Protein AF-0000000066374059 (afdb_homodimer)

Radius of gyration: 16.34 Å; Cα contacts (8 Å, |Δi|>4): 554; chains: 2; bounding box: 37×49×35 Å

Nearest PDB structures (foldseek):
  5cr2-assembly2_C  TM=9.405E-01  e=3.834E-09  Escherichia coli K-12
  4mdx-assembly1_B  TM=8.200E-01  e=4.958E-05  Bacillus subtilis subsp. subtilis str. 168
  5dlo-assembly1_A  TM=7.839E-01  e=1.166E-04  Staphylococcus aureus
  4hke-assembly1_A  TM=7.321E-01  e=6.229E-05  Bacillus anthracis
  1ne8-assembly1_A-2  TM=7.406E-01  e=9.285E-05  Bacillus subtilis

InterPro domains:
  IPR003477 mRNA interferase PemK-like [PF02452] (5-112)
  IPR003477 mRNA interferase PemK-like [PTHR33988] (1-113)
  IPR011067 Plasmid maintenance toxin/Cell growth inhibitor [G3DSA:2.30.30.110] (1-114)

Structure (mmCIF, N/CA/C/O backbone):
data_AF-0000000066374059-model_v1
#
loop_
_entity.id
_entity.type
_entity.pdbx_description
1 polymer 'Growth inhibitor PemK'
#
loop_
_atom_site.group_PDB
_atom_site.id
_atom_site.type_symbol
_atom_site.label_atom_id
_atom_site.label_alt_id
_atom_site.label_comp_id
_atom_site.label_asym_id
_atom_site.label_entity_id
_atom_site.label_seq_id
_atom_site.pdbx_PDB_ins_code
_atom_site.Cartn_x
_atom_site.Cartn_y
_atom_site.Cartn_z
_atom_site.occupancy
_atom_site.B_iso_or_equiv
_atom_site.auth_seq_id
_atom_site.auth_comp_id
_atom_site.auth_asym_id
_atom_site.auth_atom_id
_atom_site.pdbx_PDB_model_num
ATOM 1 N N . MET A 1 1 ? 19.781 -14.93 -1.919 1 87.44 1 MET A N 1
ATOM 2 C CA . MET A 1 1 ? 18.578 -14.484 -1.208 1 87.44 1 MET A CA 1
ATOM 3 C C . MET A 1 1 ? 17.516 -14.016 -2.186 1 87.44 1 MET A C 1
ATOM 5 O O . MET A 1 1 ? 17.812 -13.352 -3.178 1 87.44 1 MET A O 1
ATOM 9 N N . TYR A 1 2 ? 16.359 -14.555 -2.09 1 96.25 2 TYR A N 1
ATOM 10 C CA . TYR A 1 2 ? 15.281 -14.227 -3.004 1 96.25 2 TYR A CA 1
ATOM 11 C C . TYR A 1 2 ? 14.82 -12.781 -2.811 1 96.25 2 TYR A C 1
ATOM 13 O O . TYR A 1 2 ? 14.562 -12.352 -1.684 1 96.25 2 TYR A O 1
ATOM 21 N N . ILE A 1 3 ? 14.844 -12.062 -3.861 1 98.19 3 ILE A N 1
ATOM 22 C CA . ILE A 1 3 ? 14.266 -10.727 -3.922 1 98.19 3 ILE A CA 1
ATOM 23 C C . ILE A 1 3 ? 13.078 -10.719 -4.887 1 98.19 3 ILE A C 1
ATOM 25 O O . ILE A 1 3 ? 13.242 -10.984 -6.082 1 98.19 3 ILE A O 1
ATOM 29 N N . PRO A 1 4 ? 11.891 -10.375 -4.398 1 98.62 4 PRO A N 1
ATOM 30 C CA . PRO A 1 4 ? 10.727 -10.422 -5.285 1 98.62 4 PRO A CA 1
ATOM 31 C C . PRO A 1 4 ? 10.898 -9.562 -6.531 1 98.62 4 PRO A C 1
ATOM 33 O O . PRO A 1 4 ? 11.562 -8.516 -6.48 1 98.62 4 PRO A O 1
ATOM 36 N N . GLU A 1 5 ? 10.336 -10.039 -7.57 1 98.62 5 GLU A N 1
ATOM 37 C CA . GLU A 1 5 ? 10.242 -9.32 -8.836 1 98.62 5 GLU A CA 1
ATOM 38 C C . GLU A 1 5 ? 8.789 -9.109 -9.25 1 98.62 5 GLU A C 1
ATOM 40 O O . GLU A 1 5 ? 7.941 -9.977 -9.023 1 98.62 5 GLU A O 1
ATOM 45 N N . ARG A 1 6 ? 8.602 -7.957 -9.922 1 98.75 6 ARG A N 1
ATOM 46 C CA . ARG A 1 6 ? 7.246 -7.703 -10.398 1 98.75 6 ARG A CA 1
ATOM 47 C C . ARG A 1 6 ? 6.695 -8.914 -11.148 1 98.75 6 ARG A C 1
ATOM 49 O O . ARG A 1 6 ? 7.352 -9.438 -12.055 1 98.75 6 ARG A O 1
ATOM 56 N N . GLY A 1 7 ? 5.531 -9.273 -10.766 1 98.81 7 GLY A N 1
ATOM 57 C CA . GLY A 1 7 ? 4.891 -10.406 -11.414 1 98.81 7 GLY A CA 1
ATOM 58 C C . GLY A 1 7 ? 5.07 -11.711 -10.664 1 98.81 7 GLY A C 1
ATOM 59 O O . GLY A 1 7 ? 4.383 -12.695 -10.945 1 98.81 7 GLY A O 1
ATOM 60 N N . ASP A 1 8 ? 5.965 -11.727 -9.703 1 98.88 8 ASP A N 1
ATOM 61 C CA . ASP A 1 8 ? 6.133 -12.93 -8.891 1 98.88 8 ASP A CA 1
ATOM 62 C C . ASP A 1 8 ? 4.922 -13.156 -7.988 1 98.88 8 ASP A C 1
ATOM 64 O O . ASP A 1 8 ? 4.402 -12.211 -7.391 1 98.88 8 ASP A O 1
ATOM 68 N N . ILE A 1 9 ? 4.5 -14.383 -7.965 1 98.81 9 ILE A N 1
ATOM 69 C CA . ILE A 1 9 ? 3.752 -14.852 -6.805 1 98.81 9 ILE A CA 1
ATOM 70 C C . ILE A 1 9 ? 4.719 -15.398 -5.758 1 98.81 9 ILE A C 1
ATOM 72 O O . ILE A 1 9 ? 5.602 -16.203 -6.074 1 98.81 9 ILE A O 1
ATOM 76 N N . PHE A 1 10 ? 4.562 -14.945 -4.535 1 98.69 10 PHE A N 1
ATOM 77 C CA . PHE A 1 10 ? 5.391 -15.422 -3.432 1 98.69 10 PHE A CA 1
ATOM 78 C C . PHE A 1 10 ? 4.551 -15.641 -2.178 1 98.69 10 PHE A C 1
ATOM 80 O O . PHE A 1 10 ? 3.453 -15.094 -2.059 1 98.69 10 PHE A O 1
ATOM 87 N N . HIS A 1 11 ? 5.004 -16.547 -1.396 1 98 11 HIS A N 1
ATOM 88 C CA . HIS A 1 11 ? 4.391 -16.781 -0.093 1 98 11 HIS A CA 1
ATOM 89 C C . HIS A 1 11 ? 5.07 -15.961 0.992 1 98 11 HIS A C 1
ATOM 91 O O . HIS A 1 11 ? 6.297 -15.828 1.002 1 98 11 HIS A O 1
ATOM 97 N N . LEU A 1 12 ? 4.262 -15.344 1.861 1 96.19 12 LEU A N 1
ATOM 98 C CA . LEU A 1 12 ? 4.863 -14.648 2.998 1 96.19 12 LEU A CA 1
ATOM 99 C C . LEU A 1 12 ? 3.9 -14.602 4.18 1 96.19 12 LEU A C 1
ATOM 101 O O . LEU A 1 12 ? 2.721 -14.93 4.035 1 96.19 12 LEU A O 1
ATOM 105 N N . ALA A 1 13 ? 4.449 -14.211 5.34 1 94.44 13 ALA A N 1
ATOM 106 C CA . ALA A 1 13 ? 3.643 -14.023 6.543 1 94.44 13 ALA A CA 1
ATOM 107 C C . ALA A 1 13 ? 3.02 -12.633 6.574 1 94.44 13 ALA A C 1
ATOM 109 O O . ALA A 1 13 ? 3.727 -11.633 6.461 1 94.44 13 ALA A O 1
ATOM 110 N N . PHE A 1 14 ? 1.708 -12.578 6.777 1 92.81 14 PHE A N 1
ATOM 111 C CA . PHE A 1 14 ? 1.046 -11.281 6.871 1 92.81 14 PHE A CA 1
ATOM 112 C C . PHE A 1 14 ? 0.857 -10.875 8.328 1 92.81 14 PHE A C 1
ATOM 114 O O . PHE A 1 14 ? 0.428 -9.75 8.609 1 92.81 14 PHE A O 1
ATOM 121 N N . ASP A 1 15 ? 1.28 -11.781 9.172 1 91.94 15 ASP A N 1
ATOM 122 C CA . ASP A 1 15 ? 1.261 -11.414 10.586 1 91.94 15 ASP A CA 1
ATOM 123 C C . ASP A 1 15 ? 2.492 -10.586 10.953 1 91.94 15 ASP A C 1
ATOM 125 O O . ASP A 1 15 ? 3.584 -10.828 10.43 1 91.94 15 ASP A O 1
ATOM 129 N N . PRO A 1 16 ? 2.326 -9.664 11.953 1 91.31 16 PRO A N 1
ATOM 130 C CA . PRO A 1 16 ? 1.071 -9.242 12.578 1 91.31 16 PRO A CA 1
ATOM 131 C C . PRO A 1 16 ? 0.248 -8.32 11.68 1 91.31 16 PRO A C 1
ATOM 133 O O . PRO A 1 16 ? 0.779 -7.746 10.727 1 91.31 16 PRO A O 1
ATOM 136 N N . ALA A 1 17 ? -1.054 -8.227 11.797 1 89.19 17 ALA A N 1
ATOM 137 C CA . ALA A 1 17 ? -1.995 -7.383 11.062 1 89.19 17 ALA A CA 1
ATOM 138 C C . ALA A 1 17 ? -3.107 -6.875 11.984 1 89.19 17 ALA A C 1
ATOM 140 O O . ALA A 1 17 ? -3.26 -7.359 13.109 1 89.19 17 ALA A O 1
ATOM 141 N N . ALA A 1 18 ? -3.76 -5.859 11.555 1 90 18 ALA A N 1
ATOM 142 C CA . ALA A 1 18 ? -4.836 -5.273 12.344 1 90 18 ALA A CA 1
ATOM 143 C C . ALA A 1 18 ? -6.188 -5.457 11.664 1 90 18 ALA A C 1
ATOM 145 O O . ALA A 1 18 ? -6.293 -5.316 10.438 1 90 18 ALA A O 1
ATOM 146 N N . GLY A 1 19 ? -7.188 -5.762 12.484 1 90.69 19 GLY A N 1
ATOM 147 C CA . GLY A 1 19 ? -8.57 -5.754 12.023 1 90.69 19 GLY A CA 1
ATOM 148 C C . GLY A 1 19 ? -8.805 -6.676 10.836 1 90.69 19 GLY A C 1
ATOM 149 O O . GLY A 1 19 ? -8.469 -7.859 10.891 1 90.69 19 GLY A O 1
ATOM 150 N N . THR A 1 20 ? -9.266 -6.055 9.68 1 86.12 20 THR A N 1
ATOM 151 C CA . THR A 1 20 ? -9.656 -6.82 8.508 1 86.12 20 THR A CA 1
ATOM 152 C C . THR A 1 20 ? -8.469 -7.027 7.57 1 86.12 20 THR A C 1
ATOM 154 O O . THR A 1 20 ? -8.625 -7.551 6.465 1 86.12 20 THR A O 1
ATOM 157 N N . GLU A 1 21 ? -7.348 -6.641 7.949 1 89.19 21 GLU A N 1
ATOM 158 C CA . GLU A 1 21 ? -6.152 -6.855 7.141 1 89.19 21 GLU A CA 1
ATOM 159 C C . GLU A 1 21 ? -5.797 -8.336 7.059 1 89.19 21 GLU A C 1
ATOM 161 O O . GLU A 1 21 ? -6.102 -9.109 7.977 1 89.19 21 GLU A O 1
ATOM 166 N N . MET A 1 22 ? -5.172 -8.727 5.961 1 88.31 22 MET A N 1
ATOM 167 C CA . MET A 1 22 ? -4.812 -10.125 5.738 1 88.31 22 MET A CA 1
ATOM 168 C C . MET A 1 22 ? -3.91 -10.633 6.855 1 88.31 22 MET A C 1
ATOM 170 O O . MET A 1 22 ? -2.986 -9.938 7.285 1 88.31 22 MET A O 1
ATOM 174 N N . LYS A 1 23 ? -4.234 -11.852 7.316 1 89.81 23 LYS A N 1
ATOM 175 C CA . LYS A 1 23 ? -3.469 -12.477 8.391 1 89.81 23 LYS A CA 1
ATOM 176 C C . LYS A 1 23 ? -2.945 -13.852 7.973 1 89.81 23 LYS A C 1
ATOM 178 O O . LYS A 1 23 ? -3.512 -14.492 7.086 1 89.81 23 LYS A O 1
ATOM 183 N N . GLY A 1 24 ? -1.924 -14.289 8.695 1 91.06 24 GLY A N 1
ATOM 184 C CA . GLY A 1 24 ? -1.389 -15.617 8.461 1 91.06 24 GLY A CA 1
ATOM 185 C C . GLY A 1 24 ? -0.555 -15.719 7.195 1 91.06 24 GLY A C 1
ATOM 186 O O . GLY A 1 24 ? -0.225 -14.695 6.586 1 91.06 24 GLY A O 1
ATOM 187 N N . GLY A 1 25 ? -0.076 -16.922 6.91 1 92.94 25 GLY A N 1
ATOM 188 C CA . GLY A 1 25 ? 0.685 -17.172 5.695 1 92.94 25 GLY A CA 1
ATOM 189 C C . GLY A 1 25 ? -0.177 -17.203 4.449 1 92.94 25 GLY A C 1
ATOM 190 O O . GLY A 1 25 ? -1.127 -17.984 4.363 1 92.94 25 GLY A O 1
ATOM 191 N N . HIS A 1 26 ? 0.117 -16.312 3.492 1 95 26 HIS A N 1
ATOM 192 C CA . HIS A 1 26 ? -0.625 -16.25 2.238 1 95 26 HIS A CA 1
ATOM 193 C C . HIS A 1 26 ? 0.309 -15.984 1.061 1 95 26 HIS A C 1
ATOM 195 O O . HIS A 1 26 ? 1.451 -15.562 1.25 1 95 26 HIS A O 1
ATOM 201 N N . TYR A 1 27 ? -0.269 -16.266 -0.082 1 97.75 27 TYR A N 1
ATOM 202 C CA . TYR A 1 27 ? 0.404 -15.844 -1.305 1 97.75 27 TYR A CA 1
ATOM 203 C C . TYR A 1 27 ? 0.102 -14.383 -1.615 1 97.75 27 TYR A C 1
ATOM 205 O O . TYR A 1 27 ? -0.944 -13.859 -1.222 1 97.75 27 TYR A O 1
ATOM 213 N N . ALA A 1 28 ? 1.03 -13.758 -2.297 1 98.56 28 ALA A N 1
ATOM 214 C CA . ALA A 1 28 ? 0.888 -12.391 -2.783 1 98.56 28 ALA A CA 1
ATOM 215 C C . ALA A 1 28 ? 1.515 -12.227 -4.164 1 98.56 28 ALA A C 1
ATOM 217 O O . ALA A 1 28 ? 2.295 -13.078 -4.602 1 98.56 28 ALA A O 1
ATOM 218 N N . ILE A 1 29 ? 1.11 -11.219 -4.836 1 98.81 29 ILE A N 1
ATOM 219 C CA . ILE A 1 29 ? 1.72 -10.883 -6.117 1 98.81 29 ILE A CA 1
ATOM 220 C C . ILE A 1 29 ? 2.559 -9.609 -5.969 1 98.81 29 ILE A C 1
ATOM 222 O O . ILE A 1 29 ? 2.107 -8.625 -5.379 1 98.81 29 ILE A O 1
ATOM 226 N N . ALA A 1 30 ? 3.768 -9.641 -6.457 1 98.94 30 ALA A N 1
ATOM 227 C CA . ALA A 1 30 ? 4.656 -8.477 -6.43 1 98.94 30 ALA A CA 1
ATOM 228 C C . ALA A 1 30 ? 4.305 -7.492 -7.539 1 98.94 30 ALA A C 1
ATOM 230 O O . ALA A 1 30 ? 4.172 -7.879 -8.703 1 98.94 30 ALA A O 1
ATOM 231 N N . LEU A 1 31 ? 4.254 -6.203 -7.176 1 98.88 31 LEU A N 1
ATOM 232 C CA . LEU A 1 31 ? 3.859 -5.18 -8.141 1 98.88 31 LEU A CA 1
ATOM 233 C C . LEU A 1 31 ? 5.023 -4.242 -8.445 1 98.88 31 LEU A C 1
ATOM 235 O O . LEU A 1 31 ? 5.008 -3.533 -9.453 1 98.88 31 LEU A O 1
ATOM 239 N N . SER A 1 32 ? 5.977 -4.074 -7.516 1 98.38 32 SER A N 1
ATOM 240 C CA . SER A 1 32 ? 7.121 -3.188 -7.703 1 98.38 32 SER A CA 1
ATOM 241 C C . SER A 1 32 ? 8.312 -3.939 -8.289 1 98.38 32 SER A C 1
ATOM 243 O O . SER A 1 32 ? 8.469 -5.141 -8.062 1 98.38 32 SER A O 1
ATOM 245 N N . PRO A 1 33 ? 9.148 -3.279 -9.078 1 98.06 33 PRO A N 1
ATOM 246 C CA . PRO A 1 33 ? 10.281 -3.947 -9.734 1 98.06 33 PRO A CA 1
ATOM 247 C C . PRO A 1 33 ? 11.344 -4.402 -8.742 1 98.06 33 PRO A C 1
ATOM 249 O O . PRO A 1 33 ? 11.508 -3.791 -7.68 1 98.06 33 PRO A O 1
ATOM 252 N N . ARG A 1 34 ? 12.078 -5.375 -9.18 1 98.06 34 ARG A N 1
ATOM 253 C CA . ARG A 1 34 ? 13.109 -5.992 -8.352 1 98.06 34 ARG A CA 1
ATOM 254 C C . ARG A 1 34 ? 14.109 -4.953 -7.855 1 98.06 34 ARG A C 1
ATOM 256 O O . ARG A 1 34 ? 14.539 -4.996 -6.699 1 98.06 34 ARG A O 1
ATOM 263 N N . ALA A 1 35 ? 14.531 -4.07 -8.742 1 96.62 35 ALA A N 1
ATOM 264 C CA . ALA A 1 35 ? 15.523 -3.064 -8.367 1 96.62 35 ALA A CA 1
ATOM 265 C C . ALA A 1 35 ? 15.008 -2.193 -7.223 1 96.62 35 ALA A C 1
ATOM 267 O O . ALA A 1 35 ? 15.742 -1.888 -6.285 1 96.62 35 ALA A O 1
ATOM 268 N N . TYR A 1 36 ? 13.82 -1.826 -7.324 1 96.88 36 TYR A N 1
ATOM 269 C CA . TYR A 1 36 ? 13.172 -1.056 -6.266 1 96.88 36 TYR A CA 1
ATOM 270 C C . TYR A 1 36 ? 13.109 -1.856 -4.969 1 96.88 36 TYR A C 1
ATOM 272 O O . TYR A 1 36 ? 13.445 -1.344 -3.898 1 96.88 36 TYR A O 1
ATOM 280 N N . ASN A 1 37 ? 12.672 -3.107 -5.117 1 97.31 37 ASN A N 1
ATOM 281 C CA . ASN A 1 37 ? 12.508 -3.973 -3.951 1 97.31 37 ASN A CA 1
ATOM 282 C C . ASN A 1 37 ? 13.836 -4.195 -3.23 1 97.31 37 ASN A C 1
ATOM 284 O O . ASN A 1 37 ? 13.883 -4.223 -2 1 97.31 37 ASN A O 1
ATOM 288 N N . ARG A 1 38 ? 14.797 -4.363 -3.99 1 96.19 38 ARG A N 1
ATOM 289 C CA . ARG A 1 38 ? 16.141 -4.531 -3.434 1 96.19 38 ARG A CA 1
ATOM 290 C C . ARG A 1 38 ? 16.594 -3.273 -2.701 1 96.19 38 ARG A C 1
ATOM 292 O O . ARG A 1 38 ? 17.094 -3.35 -1.582 1 96.19 38 ARG A O 1
ATOM 299 N N . ALA A 1 39 ? 16.391 -2.164 -3.266 1 94.62 39 ALA A N 1
ATOM 300 C CA . ALA A 1 39 ? 16.922 -0.899 -2.754 1 94.62 39 ALA A CA 1
ATOM 301 C C . ALA A 1 39 ? 16.203 -0.495 -1.465 1 94.62 39 ALA A C 1
ATOM 303 O O . ALA A 1 39 ? 16.828 0.062 -0.557 1 94.62 39 ALA A O 1
ATOM 304 N N . THR A 1 40 ? 14.977 -0.749 -1.374 1 94.12 40 THR A N 1
ATOM 305 C CA . THR A 1 40 ? 14.195 -0.254 -0.247 1 94.12 40 THR A CA 1
ATOM 306 C C . THR A 1 40 ? 14.039 -1.336 0.818 1 94.12 40 THR A C 1
ATOM 308 O O . THR A 1 40 ? 13.711 -1.038 1.97 1 94.12 40 THR A O 1
ATOM 311 N N . GLY A 1 41 ? 14.172 -2.602 0.416 1 94.88 41 GLY A N 1
ATOM 312 C CA . GLY A 1 41 ? 13.844 -3.705 1.302 1 94.88 41 GLY A CA 1
ATOM 313 C C . GLY A 1 41 ? 12.344 -3.941 1.427 1 94.88 41 GLY A C 1
ATOM 314 O O . GLY A 1 41 ? 11.906 -4.746 2.25 1 94.88 41 GLY A O 1
ATOM 315 N N . LEU A 1 42 ? 11.578 -3.211 0.659 1 96.44 42 LEU A N 1
ATOM 316 C CA . LEU A 1 42 ? 10.125 -3.32 0.644 1 96.44 42 LEU A CA 1
ATOM 317 C C . LEU A 1 42 ? 9.625 -3.764 -0.728 1 96.44 42 LEU A C 1
ATOM 319 O O . LEU A 1 42 ? 10.352 -3.662 -1.72 1 96.44 42 LEU A O 1
ATOM 323 N N . VAL A 1 43 ? 8.469 -4.355 -0.761 1 97.88 43 VAL A N 1
ATOM 324 C CA . VAL A 1 43 ? 7.777 -4.727 -1.992 1 97.88 43 VAL A CA 1
ATOM 325 C C . VAL A 1 43 ? 6.316 -4.293 -1.915 1 97.88 43 VAL A C 1
ATOM 327 O O . VAL A 1 43 ? 5.641 -4.543 -0.915 1 97.88 43 VAL A O 1
ATOM 330 N N . TYR A 1 44 ? 5.91 -3.521 -2.934 1 98.56 44 TYR A N 1
ATOM 331 C CA . TYR A 1 44 ? 4.465 -3.355 -3.074 1 98.56 44 TYR A CA 1
ATOM 332 C C . TYR A 1 44 ? 3.811 -4.648 -3.543 1 98.56 44 TYR A C 1
ATOM 334 O O . TYR A 1 44 ? 4.207 -5.219 -4.562 1 98.56 44 TYR A O 1
ATOM 342 N N . ALA A 1 45 ? 2.82 -5.102 -2.785 1 98.75 45 ALA A N 1
ATOM 343 C CA . ALA A 1 45 ? 2.215 -6.387 -3.123 1 98.75 45 ALA A CA 1
ATOM 344 C C . ALA A 1 45 ? 0.734 -6.41 -2.752 1 98.75 45 ALA A C 1
ATOM 346 O O . ALA A 1 45 ? 0.296 -5.66 -1.877 1 98.75 45 ALA A O 1
ATOM 347 N N . CYS A 1 46 ? 0.013 -7.211 -3.439 1 98.25 46 CYS A N 1
ATOM 348 C CA . CYS A 1 46 ? -1.373 -7.523 -3.109 1 98.25 46 CYS A CA 1
ATOM 349 C C . CYS A 1 46 ? -1.52 -8.984 -2.701 1 98.25 46 CYS A C 1
ATOM 351 O O . CYS A 1 46 ? -0.986 -9.875 -3.363 1 98.25 46 CYS A O 1
ATOM 353 N N . PRO A 1 47 ? -2.275 -9.25 -1.646 1 97.06 47 PRO A N 1
ATOM 354 C CA . PRO A 1 47 ? -2.488 -10.641 -1.239 1 97.06 47 PRO A CA 1
ATOM 355 C C . PRO A 1 47 ? -3.408 -11.398 -2.191 1 97.06 47 PRO A C 1
ATOM 357 O O . PRO A 1 47 ? -4.195 -10.781 -2.916 1 97.06 47 PRO A O 1
ATOM 360 N N . ILE A 1 48 ? -3.223 -12.695 -2.186 1 96.62 48 ILE A N 1
ATOM 361 C CA . ILE A 1 48 ? -4.066 -13.617 -2.939 1 96.62 48 ILE A CA 1
ATOM 3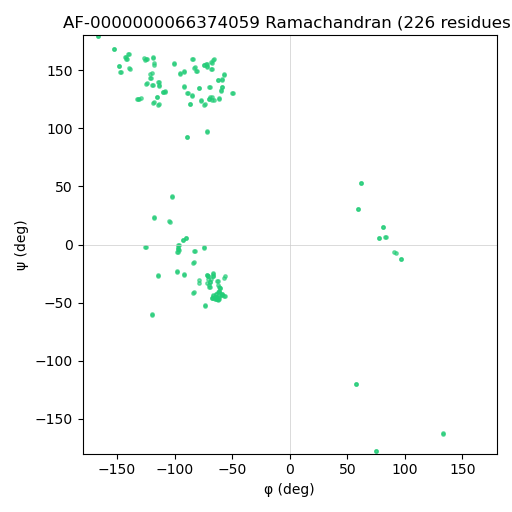62 C C . ILE A 1 48 ? -4.836 -14.523 -1.978 1 96.62 48 ILE A C 1
ATOM 364 O O . ILE A 1 48 ? -4.258 -15.062 -1.03 1 96.62 48 ILE A O 1
ATOM 368 N N . SER A 1 49 ? -6.121 -14.586 -2.111 1 92.5 49 SER A N 1
ATOM 369 C CA . SER A 1 49 ? -6.93 -15.5 -1.306 1 92.5 49 SER A CA 1
ATOM 370 C C . SER A 1 49 ? -7.816 -16.375 -2.184 1 92.5 49 SER A C 1
ATOM 372 O O . SER A 1 49 ? -8.016 -16.078 -3.365 1 92.5 49 SER A O 1
ATOM 374 N N . GLN A 1 50 ? -8.32 -17.484 -1.753 1 85.81 50 GLN A N 1
ATOM 375 C CA . GLN A 1 50 ? -9.219 -18.391 -2.471 1 85.81 50 GLN A CA 1
ATOM 376 C C . GLN A 1 50 ? -10.672 -18.141 -2.105 1 85.81 50 GLN A C 1
ATOM 378 O O . GLN A 1 50 ? -11.586 -18.688 -2.734 1 85.81 50 GLN A O 1
ATOM 383 N N . GLY A 1 51 ? -10.984 -17.375 -1.304 1 72.62 51 GLY A N 1
ATOM 384 C CA . GLY A 1 51 ? -12.367 -17.281 -0.851 1 72.62 51 GLY A CA 1
ATOM 385 C C . GLY A 1 51 ? -13.164 -16.219 -1.579 1 72.62 51 GLY A C 1
ATOM 386 O O . GLY A 1 51 ? -12.594 -15.328 -2.201 1 72.62 51 GLY A O 1
ATOM 387 N N . ARG A 1 52 ? -14.602 -16.453 -1.803 1 64.12 52 ARG A N 1
ATOM 388 C CA . ARG A 1 52 ? -15.578 -15.562 -2.432 1 64.12 52 ARG A CA 1
ATOM 389 C C . ARG A 1 52 ? -15.898 -14.375 -1.533 1 64.12 52 ARG A C 1
ATOM 391 O O . ARG A 1 52 ? -16.234 -13.297 -2.021 1 64.12 52 ARG A O 1
ATOM 398 N N . ALA A 1 53 ? -15.883 -14.57 -0.293 1 56.97 53 ALA A N 1
ATOM 399 C CA . ALA A 1 53 ? -16.422 -13.625 0.681 1 56.97 53 ALA A CA 1
ATOM 400 C C . ALA A 1 53 ? -15.758 -12.258 0.541 1 56.97 53 ALA A C 1
ATOM 402 O O . ALA A 1 53 ? -16.422 -11.227 0.619 1 56.97 53 ALA A O 1
ATOM 403 N N . ALA A 1 54 ? -14.531 -12.117 0.09 1 61.28 54 ALA A N 1
ATOM 404 C CA . ALA A 1 54 ? -13.758 -10.883 0.141 1 61.28 54 ALA A CA 1
ATOM 405 C C . ALA A 1 54 ? -14.117 -9.961 -1.022 1 61.28 54 ALA A C 1
ATOM 407 O O . ALA A 1 54 ? -13.969 -8.742 -0.926 1 61.28 54 ALA A O 1
ATOM 408 N N . ALA A 1 55 ? -14.914 -10.461 -1.862 1 64.44 55 ALA A N 1
ATOM 409 C CA . ALA A 1 55 ? -15.234 -9.727 -3.08 1 64.44 55 ALA A CA 1
ATOM 410 C C . ALA A 1 55 ? -16.266 -8.633 -2.803 1 64.44 55 ALA A C 1
ATOM 412 O O . ALA A 1 55 ? -16.156 -7.527 -3.34 1 64.44 55 ALA A O 1
ATOM 413 N N . ALA A 1 56 ? -17.062 -8.906 -1.885 1 60.34 56 ALA A N 1
ATOM 414 C CA . ALA A 1 56 ? -18.172 -7.977 -1.65 1 60.34 56 ALA A CA 1
ATOM 415 C C . ALA A 1 56 ? -17.656 -6.668 -1.05 1 60.34 56 ALA A C 1
ATOM 417 O O . ALA A 1 56 ? -18.203 -5.598 -1.327 1 60.34 56 ALA A O 1
ATOM 418 N N . ARG A 1 57 ? -16.688 -6.703 -0.377 1 68.56 57 ARG A N 1
ATOM 419 C CA . ARG A 1 57 ? -16.234 -5.484 0.28 1 68.56 57 ARG A CA 1
ATOM 420 C C . ARG A 1 57 ? -15.008 -4.914 -0.428 1 68.56 57 ARG A C 1
ATOM 422 O O . ARG A 1 57 ? -14.344 -4.012 0.09 1 68.56 57 ARG A O 1
ATOM 429 N N . SER A 1 58 ? -14.891 -5.359 -1.637 1 82.44 58 SER A N 1
ATOM 430 C CA . SER A 1 58 ? -13.641 -5.02 -2.305 1 82.44 58 SER A CA 1
ATOM 431 C C . SER A 1 58 ? -13.797 -3.789 -3.191 1 82.44 58 SER A C 1
ATOM 433 O O . SER A 1 58 ? -12.812 -3.232 -3.676 1 82.44 58 SER A O 1
ATOM 435 N N . GLY A 1 59 ? -15.031 -3.27 -3.365 1 77.25 59 GLY A N 1
ATOM 436 C CA . GLY A 1 59 ? -15.258 -2.121 -4.227 1 77.25 59 GLY A CA 1
ATOM 437 C C . GLY A 1 59 ? -14.828 -2.355 -5.664 1 77.25 59 GLY A C 1
ATOM 438 O O . GLY A 1 59 ? -14.305 -1.449 -6.316 1 77.25 59 GLY A O 1
ATOM 439 N N . GLY A 1 60 ? -14.906 -3.57 -6.129 1 86.88 60 GLY A N 1
ATOM 440 C CA . GLY A 1 60 ? -14.484 -3.871 -7.488 1 86.88 60 GLY A CA 1
ATOM 441 C C . GLY A 1 60 ? -12.984 -4.043 -7.617 1 86.88 60 GLY A C 1
ATOM 442 O O . GLY A 1 60 ? -12.453 -4.098 -8.727 1 86.88 60 GLY A O 1
ATOM 443 N N . MET A 1 61 ? -12.367 -4.203 -6.516 1 95.62 61 MET A N 1
ATOM 444 C CA . MET A 1 61 ? -10.914 -4.215 -6.496 1 95.62 61 MET A CA 1
ATOM 445 C C . MET A 1 61 ? -10.383 -5.641 -6.383 1 95.62 61 MET A C 1
ATOM 447 O O . MET A 1 61 ? -9.438 -5.898 -5.629 1 95.62 61 MET A O 1
ATOM 451 N N . ILE A 1 62 ? -11.039 -6.582 -7.137 1 95.94 62 ILE A N 1
ATOM 452 C CA . ILE A 1 62 ? -10.602 -7.973 -7.156 1 95.94 62 ILE A CA 1
ATOM 453 C C . ILE A 1 62 ? -10.188 -8.359 -8.57 1 95.94 62 ILE A C 1
ATOM 455 O O . ILE A 1 62 ? -10.93 -8.133 -9.531 1 95.94 62 ILE A O 1
ATOM 459 N N . SER A 1 63 ? -8.953 -8.797 -8.688 1 96.44 63 SER A N 1
ATOM 460 C CA . SER A 1 63 ? -8.5 -9.492 -9.883 1 96.44 63 SER A CA 1
ATOM 461 C C . SER A 1 63 ? -8.461 -11 -9.672 1 96.44 63 SER A C 1
ATOM 463 O O . SER A 1 63 ? -8.383 -11.469 -8.531 1 96.44 63 SER A O 1
ATOM 465 N N . THR A 1 64 ? -8.555 -11.734 -10.734 1 95.31 64 THR A N 1
ATOM 466 C CA . THR A 1 64 ? -8.648 -13.18 -10.555 1 95.31 64 THR A CA 1
ATOM 467 C C . THR A 1 64 ? -7.492 -13.891 -11.258 1 95.31 64 THR A C 1
ATOM 469 O O . THR A 1 64 ? -7.074 -13.477 -12.336 1 95.31 64 THR A O 1
ATOM 472 N N . LEU A 1 65 ? -7.008 -14.961 -10.617 1 97.06 65 LEU A N 1
ATOM 473 C CA . LEU A 1 65 ? -5.98 -15.805 -11.219 1 97.06 65 LEU A CA 1
ATOM 474 C C . LEU A 1 65 ? -6.605 -17.031 -11.891 1 97.06 65 LEU A C 1
ATOM 476 O O . LEU A 1 65 ? -5.895 -17.859 -12.453 1 97.06 65 LEU A O 1
ATOM 480 N N . LEU A 1 66 ? -7.914 -17.078 -11.789 1 94.06 66 LEU A N 1
ATOM 481 C CA . LEU A 1 66 ? -8.594 -18.188 -12.453 1 94.06 66 LEU A CA 1
ATOM 482 C C . LEU A 1 66 ? -8.352 -18.156 -13.961 1 94.06 66 LEU A C 1
ATOM 484 O O . LEU A 1 66 ? -8.531 -17.109 -14.594 1 94.06 66 LEU A O 1
ATOM 488 N N . GLY A 1 67 ? -7.863 -19.281 -14.461 1 94.88 67 GLY A N 1
ATOM 489 C CA . GLY A 1 67 ? -7.699 -19.406 -15.906 1 94.88 67 GLY A CA 1
ATOM 490 C C . GLY A 1 67 ? -6.406 -18.781 -16.406 1 94.88 67 GLY A C 1
ATOM 491 O O . GLY A 1 67 ? -6.188 -18.688 -17.625 1 94.88 67 GLY A O 1
ATOM 492 N N . THR A 1 68 ? -5.562 -18.344 -15.539 1 96.81 68 THR A N 1
ATOM 493 C CA . THR A 1 68 ? -4.336 -17.688 -15.961 1 96.81 68 THR A CA 1
ATOM 494 C C . THR A 1 68 ? -3.254 -18.703 -16.297 1 96.81 68 THR A C 1
ATOM 496 O O . THR A 1 68 ? -2.244 -18.359 -16.922 1 96.81 68 THR A O 1
ATOM 499 N N . GLY A 1 69 ? -3.422 -19.969 -15.898 1 96.75 69 GLY A N 1
ATOM 500 C CA . GLY A 1 69 ? -2.422 -21 -16.109 1 96.75 69 GLY A CA 1
ATOM 501 C C . GLY A 1 69 ? -1.446 -21.125 -14.953 1 96.75 69 GLY A C 1
ATOM 502 O O . GLY A 1 69 ? -0.606 -22.031 -14.945 1 96.75 69 GLY A O 1
ATOM 503 N N . THR A 1 70 ? -1.514 -20.25 -13.992 1 97.69 70 THR A N 1
ATOM 504 C CA . THR A 1 70 ? -0.67 -20.359 -12.812 1 97.69 70 THR A CA 1
ATOM 505 C C . THR A 1 70 ? -1.135 -21.516 -11.922 1 97.69 70 THR A C 1
ATOM 507 O O . THR A 1 70 ? -2.309 -21.891 -11.945 1 97.69 70 THR A O 1
ATOM 510 N N . ALA A 1 71 ? -0.194 -22.062 -11.156 1 97.62 71 ALA A N 1
ATOM 511 C CA . ALA A 1 71 ? -0.535 -23.062 -10.148 1 97.62 71 ALA A CA 1
ATOM 512 C C . ALA A 1 71 ? -1.375 -22.453 -9.031 1 97.62 71 ALA A C 1
ATOM 514 O O . ALA A 1 71 ? -2.34 -23.062 -8.562 1 97.62 71 ALA A O 1
ATOM 515 N N . THR A 1 72 ? -0.904 -21.328 -8.617 1 96.81 72 THR A N 1
ATOM 516 C CA . THR A 1 72 ? -1.684 -20.609 -7.621 1 96.81 72 THR A CA 1
ATOM 517 C C . THR A 1 72 ? -2.982 -20.078 -8.227 1 96.81 72 THR A C 1
ATOM 519 O O . THR A 1 72 ? -2.973 -19.484 -9.305 1 96.81 72 THR A O 1
ATOM 522 N N . GLN A 1 73 ? -4.051 -20.406 -7.59 1 95.38 73 GLN A N 1
ATOM 523 C CA . GLN A 1 73 ? -5.355 -19.906 -8 1 95.38 73 GLN A CA 1
ATOM 524 C C . GLN A 1 73 ? -6 -19.078 -6.887 1 95.38 73 GLN A C 1
ATOM 526 O O . GLN A 1 73 ? -5.586 -19.156 -5.727 1 95.38 73 GLN A O 1
ATOM 531 N N . GLY A 1 74 ? -6.98 -18.266 -7.32 1 94.62 74 GLY A N 1
ATOM 532 C CA . GLY A 1 74 ? -7.68 -17.438 -6.355 1 94.62 74 GLY A CA 1
ATOM 533 C C . GLY A 1 74 ? -7.824 -16 -6.805 1 94.62 74 GLY A C 1
ATOM 534 O O . GLY A 1 74 ? -7.832 -15.711 -8 1 94.62 74 GLY A O 1
ATOM 535 N N . ASN A 1 75 ? -8.109 -15.18 -5.77 1 95 75 ASN A N 1
ATOM 536 C CA . ASN A 1 75 ? -8.398 -13.773 -6 1 95 75 ASN A CA 1
ATOM 537 C C . ASN A 1 75 ? -7.285 -12.875 -5.473 1 95 75 ASN A C 1
ATOM 539 O O . ASN A 1 75 ? -6.809 -13.07 -4.352 1 95 75 ASN A O 1
ATOM 543 N N . VAL A 1 76 ? -6.848 -11.938 -6.324 1 96.75 76 VAL A N 1
ATOM 544 C CA . VAL A 1 76 ? -5.91 -10.906 -5.898 1 96.75 76 VAL A CA 1
ATOM 545 C C . VAL A 1 76 ? -6.672 -9.719 -5.309 1 96.75 76 VAL A C 1
ATOM 547 O O . VAL A 1 76 ? -7.512 -9.117 -5.98 1 96.75 76 VAL A O 1
ATOM 550 N N . HIS A 1 77 ? -6.375 -9.445 -4.102 1 96.25 77 HIS A N 1
ATOM 551 C CA . HIS A 1 77 ? -7.043 -8.359 -3.398 1 96.25 77 HIS A CA 1
ATOM 552 C C . HIS A 1 77 ? -6.301 -7.039 -3.594 1 96.25 77 HIS A C 1
ATOM 554 O O . HIS A 1 77 ? -5.457 -6.668 -2.777 1 96.25 77 HIS A O 1
ATOM 560 N N . CYS A 1 78 ? -6.727 -6.281 -4.625 1 97.69 78 CYS A N 1
ATOM 561 C CA . CYS A 1 78 ? -6.039 -5.051 -5 1 97.69 78 CYS A CA 1
ATOM 562 C C . CYS A 1 78 ? -6.262 -3.965 -3.953 1 97.69 78 CYS A C 1
ATOM 564 O O . CYS A 1 78 ? -5.398 -3.107 -3.752 1 97.69 78 CYS A O 1
ATOM 566 N N . HIS A 1 79 ? -7.379 -4.047 -3.258 1 96.38 79 HIS A N 1
ATOM 567 C CA . HIS A 1 79 ? -7.723 -3.055 -2.242 1 96.38 79 HIS A CA 1
ATOM 568 C C . HIS A 1 79 ? -6.891 -3.25 -0.979 1 96.38 79 HIS A C 1
ATOM 570 O O . HIS A 1 79 ? -6.945 -2.43 -0.062 1 96.38 79 HIS A O 1
ATOM 576 N N . ARG A 1 80 ? -6.039 -4.297 -0.967 1 96.25 80 ARG A N 1
ATOM 577 C CA . ARG A 1 80 ? -5.246 -4.586 0.223 1 96.25 80 ARG A CA 1
ATOM 578 C C . ARG A 1 80 ? -3.754 -4.465 -0.07 1 96.25 80 ARG A C 1
ATOM 580 O O . ARG A 1 80 ? -2.928 -5.055 0.63 1 96.25 80 ARG A O 1
ATOM 587 N N . MET A 1 81 ? -3.459 -3.703 -1.084 1 97.25 81 MET A N 1
ATOM 588 C CA . MET A 1 81 ? -2.051 -3.512 -1.42 1 97.25 81 MET A CA 1
ATOM 589 C C . MET A 1 81 ? -1.286 -2.916 -0.242 1 97.25 81 MET A C 1
ATOM 591 O O . MET A 1 81 ? -1.781 -2.012 0.431 1 97.25 81 MET A O 1
ATOM 595 N N . LYS A 1 82 ? 0.009 -3.418 -0.078 1 96.44 82 LYS A N 1
ATOM 596 C CA . LYS A 1 82 ? 0.886 -2.904 0.969 1 96.44 82 LYS A CA 1
ATOM 597 C C . LYS A 1 82 ? 2.348 -2.943 0.531 1 96.44 82 LYS A C 1
ATOM 599 O O . LYS A 1 82 ? 2.746 -3.82 -0.24 1 96.44 82 LYS A O 1
ATOM 604 N N . ALA A 1 83 ? 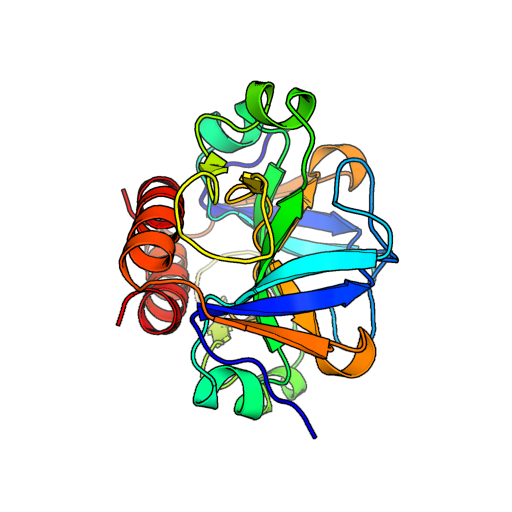3.02 -1.95 1.078 1 97.06 83 ALA A N 1
ATOM 605 C CA . ALA A 1 83 ? 4.469 -2.129 1.127 1 97.06 83 ALA A CA 1
ATOM 606 C C . ALA A 1 83 ? 4.867 -3.09 2.244 1 97.06 83 ALA A C 1
ATOM 608 O O . ALA A 1 83 ? 4.539 -2.863 3.412 1 97.06 83 ALA A O 1
ATOM 609 N N . LEU A 1 84 ? 5.578 -4.129 1.912 1 96.56 84 LEU A N 1
ATOM 610 C CA . LEU A 1 84 ? 5.91 -5.176 2.873 1 96.56 84 LEU A CA 1
ATOM 611 C C . LEU A 1 84 ? 7.418 -5.395 2.939 1 96.56 84 LEU A C 1
ATOM 613 O O . LEU A 1 84 ? 8.094 -5.391 1.909 1 96.56 84 LEU A O 1
ATOM 617 N N . ASP A 1 85 ? 7.875 -5.559 4.18 1 96.31 85 ASP A N 1
ATOM 618 C CA . ASP A 1 85 ? 9.25 -6.012 4.367 1 96.31 85 ASP A CA 1
ATOM 619 C C . ASP A 1 85 ? 9.406 -7.477 3.975 1 96.31 85 ASP A C 1
ATOM 621 O O . ASP A 1 85 ? 9.141 -8.375 4.781 1 96.31 85 ASP A O 1
ATOM 625 N N . TRP A 1 86 ? 9.859 -7.73 2.773 1 96.5 86 TRP A N 1
ATOM 626 C CA . TRP A 1 86 ? 9.828 -9.078 2.215 1 96.5 86 TRP A CA 1
ATOM 627 C C . TRP A 1 86 ? 10.859 -9.969 2.898 1 96.5 86 TRP A C 1
ATOM 629 O O . TRP A 1 86 ? 10.695 -11.188 2.949 1 96.5 86 TRP A O 1
ATOM 639 N N . LYS A 1 87 ? 11.875 -9.352 3.406 1 96.12 87 LYS A N 1
ATOM 640 C CA . LYS A 1 87 ? 12.898 -10.141 4.078 1 96.12 87 LYS A CA 1
ATOM 641 C C . LYS A 1 87 ? 12.406 -10.633 5.438 1 96.12 87 LYS A C 1
ATOM 643 O O . LYS A 1 87 ? 12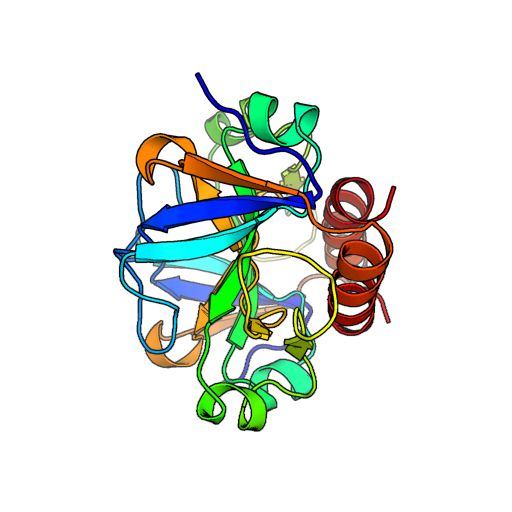.438 -11.836 5.719 1 96.12 87 LYS A O 1
ATOM 648 N N . ILE A 1 88 ? 11.914 -9.734 6.285 1 95.38 88 ILE A N 1
ATOM 649 C CA . ILE A 1 88 ? 11.484 -10.078 7.633 1 95.38 88 ILE A CA 1
ATOM 650 C C . ILE A 1 88 ? 10.258 -10.984 7.566 1 95.38 88 ILE A C 1
ATOM 652 O O . ILE A 1 88 ? 10.078 -11.867 8.414 1 95.38 88 ILE A O 1
ATOM 656 N N . ARG A 1 89 ? 9.477 -10.875 6.516 1 95.12 89 ARG A N 1
ATOM 657 C CA . ARG A 1 89 ? 8.258 -11.664 6.387 1 95.12 89 ARG A CA 1
ATOM 658 C C . ARG A 1 89 ? 8.523 -12.961 5.629 1 95.12 89 ARG A C 1
ATOM 660 O O . ARG A 1 89 ? 7.59 -13.664 5.25 1 95.12 89 ARG A O 1
ATOM 667 N N . ARG A 1 90 ? 9.695 -13.18 5.316 1 95.19 90 ARG A N 1
ATOM 668 C CA . ARG A 1 90 ? 10.172 -14.453 4.801 1 95.19 90 ARG A CA 1
ATOM 669 C C . ARG A 1 90 ? 9.492 -14.797 3.477 1 95.19 90 ARG A C 1
ATOM 671 O O . ARG A 1 90 ? 8.953 -15.891 3.316 1 95.19 90 ARG A O 1
ATOM 678 N N . ALA A 1 91 ? 9.578 -13.875 2.617 1 97.56 91 ALA A N 1
ATOM 679 C CA . ALA A 1 91 ? 9.023 -14.094 1.283 1 97.56 91 ALA A CA 1
ATOM 680 C C . ALA A 1 91 ? 9.695 -15.281 0.597 1 97.56 91 ALA A C 1
ATOM 682 O O . ALA A 1 91 ? 10.922 -15.414 0.642 1 97.56 91 ALA A O 1
ATOM 683 N N . ALA A 1 92 ? 8.891 -16.156 0.01 1 98.56 92 ALA A N 1
ATOM 684 C CA . ALA A 1 92 ? 9.375 -17.328 -0.723 1 98.56 92 ALA A CA 1
ATOM 685 C C . ALA A 1 92 ? 8.719 -17.438 -2.096 1 98.56 92 ALA A C 1
ATOM 687 O O . ALA A 1 92 ? 7.488 -17.5 -2.197 1 98.56 92 ALA A O 1
ATOM 688 N N . PHE A 1 93 ? 9.523 -17.516 -3.131 1 98.81 93 PHE A N 1
ATOM 689 C CA . PHE A 1 93 ? 9.062 -17.531 -4.516 1 98.81 93 PHE A CA 1
ATOM 690 C C . PHE A 1 93 ? 8.188 -18.75 -4.785 1 98.81 93 PHE A C 1
ATOM 692 O O . PHE A 1 93 ? 8.484 -19.844 -4.305 1 98.81 93 PHE A O 1
ATOM 699 N N . ARG A 1 94 ? 7.148 -18.516 -5.574 1 98.69 94 ARG A N 1
ATOM 700 C CA . ARG A 1 94 ? 6.312 -19.625 -6.031 1 98.69 94 ARG A CA 1
ATOM 701 C C . ARG A 1 94 ? 6.32 -19.719 -7.555 1 98.69 94 ARG A C 1
ATOM 703 O O . ARG A 1 94 ? 6.711 -20.75 -8.109 1 98.69 94 ARG A O 1
ATOM 710 N N . GLU A 1 95 ? 5.914 -18.75 -8.25 1 98.81 95 GLU A N 1
ATOM 711 C CA . GLU A 1 95 ? 5.824 -18.688 -9.703 1 98.81 95 GLU A CA 1
ATOM 712 C C . GLU A 1 95 ? 5.598 -17.25 -10.188 1 98.81 95 GLU A C 1
ATOM 714 O O . GLU A 1 95 ? 5.621 -16.312 -9.391 1 98.81 95 GLU A O 1
ATOM 719 N N . THR A 1 96 ? 5.516 -17.094 -11.531 1 98.75 96 THR A N 1
ATOM 720 C CA . THR A 1 96 ? 5.316 -15.766 -12.117 1 98.75 96 THR A CA 1
ATOM 721 C C . THR A 1 96 ? 4.016 -15.727 -12.914 1 98.75 96 THR A C 1
ATOM 723 O O . THR A 1 96 ? 3.691 -16.672 -13.641 1 98.75 96 THR A O 1
ATOM 726 N N . VAL A 1 97 ? 3.314 -14.641 -12.734 1 98.75 97 VAL A N 1
ATOM 727 C CA . VAL A 1 97 ? 2.059 -14.492 -13.461 1 98.75 97 VAL A CA 1
ATOM 728 C C . VAL A 1 97 ? 2.334 -13.93 -14.852 1 98.75 97 VAL A C 1
ATOM 730 O O . VAL A 1 97 ? 3.369 -13.297 -15.086 1 98.75 97 VAL A O 1
ATOM 733 N N . PRO A 1 98 ? 1.302 -14.172 -15.75 1 98.38 98 PRO A N 1
ATOM 734 C CA . PRO A 1 98 ? 1.396 -13.461 -17.031 1 98.38 98 PRO A CA 1
ATOM 735 C C . PRO A 1 98 ? 1.257 -11.945 -16.859 1 98.38 98 PRO A C 1
ATOM 737 O O . PRO A 1 98 ? 0.62 -11.477 -15.914 1 98.38 98 PRO A O 1
ATOM 740 N N . ASP A 1 99 ? 1.751 -11.18 -17.875 1 97.81 99 ASP A N 1
ATOM 741 C CA . ASP A 1 99 ? 1.802 -9.719 -17.812 1 97.81 99 ASP A CA 1
ATOM 742 C C . ASP A 1 99 ? 0.4 -9.125 -17.703 1 97.81 99 ASP A C 1
ATOM 744 O O . ASP A 1 99 ? 0.208 -8.102 -17.047 1 97.81 99 ASP A O 1
ATOM 748 N N . TYR A 1 100 ? -0.519 -9.734 -18.328 1 98.25 100 TYR A N 1
ATOM 749 C CA . TYR A 1 100 ? -1.851 -9.141 -18.359 1 98.25 100 TYR A CA 1
ATOM 750 C C . TYR A 1 100 ? -2.484 -9.141 -16.969 1 98.25 100 TYR A C 1
ATOM 752 O O . TYR A 1 100 ? -3.396 -8.359 -16.703 1 98.25 100 TYR A O 1
ATOM 760 N N . VAL A 1 101 ? -2.033 -10.094 -16.078 1 98.5 101 VAL A N 1
ATOM 761 C CA . VAL A 1 101 ? -2.521 -10.102 -14.703 1 98.5 101 VAL A CA 1
ATOM 762 C C . VAL A 1 101 ? -2.02 -8.852 -13.977 1 98.5 101 VAL A C 1
ATOM 764 O O . VAL A 1 101 ? -2.789 -8.172 -13.297 1 98.5 101 VAL A O 1
ATOM 767 N N . ILE A 1 102 ? -0.757 -8.547 -14.172 1 98.69 102 ILE A N 1
ATOM 768 C CA . ILE A 1 102 ? -0.175 -7.355 -13.562 1 98.69 102 ILE A CA 1
ATOM 769 C C . ILE A 1 102 ? -0.888 -6.109 -14.078 1 98.69 102 ILE A C 1
ATOM 771 O O . ILE A 1 102 ? -1.235 -5.215 -13.305 1 98.69 102 ILE A O 1
ATOM 775 N N . GLU A 1 103 ? -1.111 -6.051 -15.352 1 98.25 103 GLU A N 1
ATOM 776 C CA . GLU A 1 103 ? -1.798 -4.914 -15.961 1 98.25 103 GLU A CA 1
ATOM 777 C C . GLU A 1 103 ? -3.189 -4.727 -15.367 1 98.25 103 GLU A C 1
ATOM 779 O O . GLU A 1 103 ? -3.607 -3.598 -15.094 1 98.25 103 GLU A O 1
ATOM 784 N N . ASP A 1 104 ? -3.85 -5.82 -15.203 1 98.31 104 ASP A N 1
ATOM 785 C CA . ASP A 1 104 ? -5.195 -5.766 -14.641 1 98.31 104 ASP A CA 1
ATOM 786 C C . ASP A 1 104 ? -5.168 -5.242 -13.203 1 98.31 104 ASP A C 1
ATOM 788 O O . ASP A 1 104 ? -5.949 -4.359 -12.844 1 98.31 104 ASP A O 1
ATOM 792 N N . VAL A 1 105 ? -4.262 -5.75 -12.367 1 98.56 105 VAL A N 1
ATOM 793 C CA . VAL A 1 105 ? -4.133 -5.352 -10.969 1 98.56 105 VAL A CA 1
ATOM 794 C C . VAL A 1 105 ?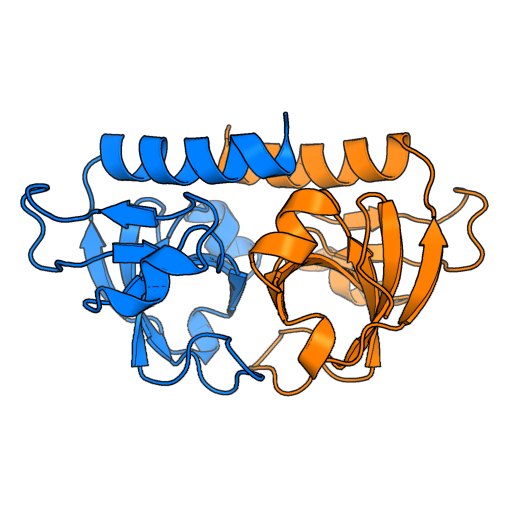 -3.781 -3.867 -10.891 1 98.56 105 VAL A C 1
ATOM 796 O O . VAL A 1 105 ? -4.422 -3.113 -10.148 1 98.56 105 VAL A O 1
ATOM 799 N N . LEU A 1 106 ? -2.818 -3.457 -11.695 1 98.44 106 LEU A N 1
ATOM 800 C CA . LEU A 1 106 ? -2.361 -2.072 -11.648 1 98.44 106 LEU A CA 1
ATOM 801 C C . LEU A 1 106 ? -3.43 -1.128 -12.188 1 98.44 106 LEU A C 1
ATOM 803 O O . LEU A 1 106 ? -3.559 0.006 -11.719 1 98.44 106 LEU A O 1
ATOM 807 N N . ALA A 1 107 ? -4.23 -1.574 -13.148 1 97.88 107 ALA A N 1
ATOM 808 C CA . ALA A 1 107 ? -5.324 -0.752 -13.656 1 97.88 107 ALA A CA 1
ATOM 809 C C . ALA A 1 107 ? -6.34 -0.451 -12.555 1 97.88 107 ALA A C 1
ATOM 811 O O . ALA A 1 107 ? -6.836 0.673 -12.453 1 97.88 107 ALA A O 1
ATOM 812 N N . ARG A 1 108 ? -6.625 -1.377 -11.773 1 97.62 108 ARG A N 1
ATOM 813 C CA . ARG A 1 108 ? -7.578 -1.197 -10.688 1 97.62 108 ARG A CA 1
ATOM 814 C C . ARG A 1 108 ? -7.031 -0.241 -9.633 1 97.62 108 ARG A C 1
ATOM 816 O O . ARG A 1 108 ? -7.73 0.676 -9.195 1 97.62 108 ARG A O 1
ATOM 823 N N . ILE A 1 109 ? -5.801 -0.448 -9.258 1 98.12 109 ILE A N 1
ATOM 824 C CA . ILE A 1 109 ? -5.156 0.423 -8.281 1 98.12 109 ILE A CA 1
ATOM 825 C C . ILE A 1 109 ? -5.031 1.834 -8.852 1 98.12 109 ILE A C 1
ATOM 827 O O . ILE A 1 109 ? -5.297 2.818 -8.156 1 98.12 109 ILE A O 1
ATOM 831 N N . GLY A 1 110 ? -4.652 1.912 -10.109 1 98 110 GLY A N 1
ATOM 832 C CA . GLY A 1 110 ? -4.52 3.201 -10.773 1 98 110 GLY A CA 1
ATOM 833 C C . GLY A 1 110 ? -5.816 3.984 -10.82 1 98 110 GLY A C 1
ATOM 834 O O . GLY A 1 110 ? -5.816 5.207 -10.68 1 98 110 GLY A O 1
ATOM 835 N N . ALA A 1 111 ? -6.922 3.314 -11.016 1 97.06 111 ALA A N 1
ATOM 836 C CA . ALA A 1 111 ? -8.227 3.969 -11.078 1 97.06 111 ALA A CA 1
ATOM 837 C C . ALA A 1 111 ? -8.562 4.633 -9.742 1 97.06 111 ALA A C 1
ATOM 839 O O . ALA A 1 111 ? -9.219 5.68 -9.719 1 97.06 111 ALA A O 1
ATOM 840 N N . VAL A 1 112 ? -8.102 4.078 -8.672 1 97.38 112 VAL A N 1
ATOM 841 C CA . VAL A 1 112 ? -8.391 4.613 -7.348 1 97.38 112 VAL A CA 1
ATOM 842 C C . VAL A 1 112 ? -7.426 5.754 -7.023 1 97.38 112 VAL A C 1
ATOM 844 O O . VAL A 1 112 ? -7.84 6.805 -6.527 1 97.38 112 VAL A O 1
ATOM 847 N N . LEU A 1 113 ? -6.145 5.574 -7.387 1 97.56 113 LEU A N 1
ATOM 848 C CA . LEU A 1 113 ? -5.113 6.488 -6.906 1 97.56 113 LEU A CA 1
ATOM 849 C C . LEU A 1 113 ? -4.898 7.629 -7.895 1 97.56 113 LEU A C 1
ATOM 851 O O . LEU A 1 113 ? -4.477 8.719 -7.504 1 97.56 113 LEU A O 1
ATOM 855 N N . PHE A 1 114 ? -5.203 7.422 -9.203 1 95.19 114 PHE A N 1
ATOM 856 C CA . PHE A 1 114 ? -4.742 8.383 -10.203 1 95.19 114 PHE A CA 1
ATOM 857 C C . PHE A 1 114 ? -5.91 8.891 -11.039 1 95.19 114 PHE A C 1
ATOM 859 O O . PHE A 1 114 ? -5.73 9.758 -11.898 1 95.19 114 PHE A O 1
ATOM 866 N N . ASP A 1 115 ? -7.141 8.453 -10.867 1 85.5 115 ASP A N 1
ATOM 867 C CA . ASP A 1 115 ? -8.281 8.977 -11.609 1 85.5 115 ASP A CA 1
ATOM 868 C C . ASP A 1 115 ? -9.047 10.008 -10.789 1 85.5 115 ASP A C 1
ATOM 870 O O . ASP A 1 115 ? -9.008 9.984 -9.555 1 85.5 115 ASP A O 1
ATOM 874 N N . MET B 1 1 ? -18.891 9.539 12.305 1 87.19 1 MET B N 1
ATOM 875 C CA . MET B 1 1 ? -17.641 8.781 12.281 1 87.19 1 MET B CA 1
ATOM 876 C C . MET B 1 1 ? -16.703 9.297 11.188 1 87.19 1 MET B C 1
ATOM 878 O O . MET B 1 1 ? -17.156 9.617 10.086 1 87.19 1 MET B O 1
ATOM 882 N N . TYR B 1 2 ? -15.531 9.648 11.539 1 96.25 2 TYR B N 1
ATOM 883 C CA . TYR B 1 2 ? -14.57 10.203 10.578 1 96.25 2 TYR B CA 1
ATOM 884 C C . TYR B 1 2 ? -14.172 9.164 9.547 1 96.25 2 TYR B C 1
ATOM 886 O O . TYR B 1 2 ? -13.805 8.039 9.898 1 96.25 2 TYR B O 1
ATOM 894 N N . ILE B 1 3 ? -14.359 9.5 8.32 1 98.19 3 ILE B N 1
ATOM 895 C CA . ILE B 1 3 ? -13.859 8.727 7.191 1 98.19 3 ILE B CA 1
ATOM 896 C C . ILE B 1 3 ? -12.789 9.523 6.445 1 98.19 3 ILE B C 1
ATOM 898 O O . ILE B 1 3 ? -13.078 10.602 5.91 1 98.19 3 ILE B O 1
ATOM 902 N N . PRO B 1 4 ? -11.578 8.992 6.348 1 98.62 4 PRO B N 1
ATOM 903 C CA . PRO B 1 4 ? -10.523 9.766 5.688 1 98.62 4 PRO B CA 1
ATOM 904 C C . PRO B 1 4 ? -10.883 10.164 4.258 1 98.62 4 PRO B C 1
ATOM 906 O O . PRO B 1 4 ? -11.578 9.414 3.566 1 98.62 4 PRO B O 1
ATOM 909 N N . GLU B 1 5 ? -10.406 11.297 3.91 1 98.62 5 GLU B N 1
ATOM 910 C CA . GLU B 1 5 ? -10.508 11.812 2.547 1 98.62 5 GLU B CA 1
ATOM 911 C C . GLU B 1 5 ? -9.125 12.078 1.959 1 98.62 5 GLU B C 1
ATOM 913 O O . GLU B 1 5 ? -8.211 12.5 2.67 1 98.62 5 GLU B O 1
ATOM 918 N N . ARG B 1 6 ? -9.078 11.852 0.631 1 98.75 6 ARG B N 1
ATOM 919 C CA . ARG B 1 6 ? -7.809 12.133 -0.022 1 98.75 6 ARG B CA 1
ATOM 920 C C . ARG B 1 6 ? -7.285 13.516 0.365 1 98.75 6 ARG B C 1
ATOM 922 O O . ARG B 1 6 ? -8.008 14.508 0.275 1 98.75 6 ARG B O 1
ATOM 929 N N . GLY B 1 7 ? -6.062 13.516 0.755 1 98.81 7 GLY B N 1
ATOM 930 C CA . GLY B 1 7 ? -5.441 14.773 1.134 1 98.81 7 GLY B CA 1
ATOM 931 C C . GLY B 1 7 ? -5.461 15.023 2.629 1 98.81 7 GLY B C 1
ATOM 932 O O . GLY B 1 7 ? -4.758 15.906 3.127 1 98.81 7 GLY B O 1
ATOM 933 N N . ASP B 1 8 ? -6.227 14.242 3.352 1 98.88 8 ASP B N 1
ATOM 934 C CA . ASP B 1 8 ? -6.234 14.383 4.805 1 98.88 8 ASP B CA 1
ATOM 935 C C . ASP B 1 8 ? -4.918 13.898 5.41 1 98.88 8 ASP B C 1
ATOM 937 O O . ASP B 1 8 ? -4.387 12.867 5.008 1 98.88 8 ASP B O 1
ATOM 941 N N . ILE B 1 9 ? -4.441 14.695 6.32 1 98.81 9 ILE B N 1
ATOM 942 C CA . ILE B 1 9 ? -3.541 14.156 7.332 1 98.81 9 ILE B CA 1
ATOM 943 C C . ILE B 1 9 ? -4.352 13.648 8.523 1 98.81 9 ILE B C 1
ATOM 945 O O . ILE B 1 9 ? -5.219 14.359 9.039 1 98.81 9 ILE B O 1
ATOM 949 N N . PHE B 1 10 ? -4.074 12.43 8.938 1 98.69 10 PHE B N 1
ATOM 950 C CA . PHE B 1 10 ? -4.742 11.852 10.094 1 98.69 10 PHE B CA 1
ATOM 951 C C . PHE B 1 10 ? -3.756 11.07 10.953 1 98.69 10 PHE B C 1
ATOM 953 O O . PHE B 1 10 ? -2.68 10.695 10.484 1 98.69 10 PHE B O 1
ATOM 960 N N . HIS B 1 11 ? -4.066 11.023 12.195 1 98 11 HIS B N 1
ATOM 961 C CA . HIS B 1 11 ? -3.299 10.211 13.133 1 98 11 HIS B CA 1
ATOM 962 C C . HIS B 1 11 ? -3.893 8.812 13.258 1 98 11 HIS B C 1
ATOM 964 O O . HIS B 1 11 ? -5.113 8.656 13.312 1 98 11 HIS B O 1
ATOM 970 N N . LEU B 1 12 ? -3.021 7.797 13.25 1 96.12 12 LEU B N 1
ATOM 971 C CA . LEU B 1 12 ? -3.527 6.453 13.508 1 96.12 12 LEU B CA 1
ATOM 972 C C . LEU B 1 12 ? -2.439 5.566 14.109 1 96.12 12 LEU B C 1
ATOM 974 O O . LEU B 1 12 ? -1.267 5.949 14.133 1 96.12 12 LEU B O 1
ATOM 978 N N . ALA B 1 13 ? -2.869 4.402 14.602 1 94.44 13 ALA B N 1
ATOM 979 C CA . ALA B 1 13 ? -1.938 3.406 15.125 1 94.44 13 ALA B CA 1
ATOM 980 C C . ALA B 1 13 ? -1.396 2.521 14.008 1 94.44 13 ALA B C 1
ATOM 982 O O . ALA B 1 13 ? -2.164 1.931 13.25 1 94.44 13 ALA B O 1
ATOM 983 N N . PHE B 1 14 ? -0.081 2.396 13.945 1 92.88 14 PHE B N 1
ATOM 984 C CA . PHE B 1 14 ? 0.513 1.529 12.93 1 92.88 14 PHE B CA 1
ATOM 985 C C . PHE B 1 14 ? 0.835 0.158 13.516 1 92.88 14 PHE B C 1
ATOM 987 O O . PHE B 1 14 ? 1.218 -0.758 12.789 1 92.88 14 PHE B O 1
ATOM 994 N N . ASP B 1 15 ? 0.577 0.092 14.805 1 92 15 ASP B N 1
ATOM 995 C CA . ASP B 1 15 ? 0.731 -1.229 15.406 1 92 15 ASP B CA 1
ATOM 996 C C . ASP B 1 15 ? -0.495 -2.1 15.148 1 92 15 ASP B C 1
ATOM 998 O O . ASP B 1 15 ? -1.623 -1.602 15.125 1 92 15 ASP B O 1
ATOM 1002 N N . PRO B 1 16 ? -0.26 -3.453 15.055 1 91.38 16 PRO B N 1
ATOM 1003 C CA . PRO B 1 16 ? 1.03 -4.145 14.984 1 91.38 16 PRO B CA 1
ATOM 1004 C C . PRO B 1 16 ? 1.7 -4.004 13.617 1 91.38 16 PRO B C 1
ATOM 1006 O O . PRO B 1 16 ? 1.039 -3.662 12.633 1 91.38 16 PRO B O 1
ATOM 1009 N N . ALA B 1 17 ? 2.994 -4.09 13.477 1 89.44 17 ALA B N 1
ATOM 1010 C CA . ALA B 1 17 ? 3.803 -4.02 12.266 1 89.44 17 ALA B CA 1
ATOM 1011 C C . ALA B 1 17 ? 4.98 -4.984 12.336 1 89.44 17 ALA B C 1
ATOM 1013 O O . ALA B 1 17 ? 5.281 -5.535 13.398 1 89.44 17 ALA B O 1
ATOM 1014 N N . ALA B 1 18 ? 5.531 -5.273 11.227 1 89.88 18 ALA B N 1
ATOM 1015 C CA . ALA B 1 18 ? 6.656 -6.199 11.156 1 89.88 18 ALA B CA 1
ATOM 1016 C C . ALA B 1 18 ? 7.93 -5.488 10.703 1 89.88 18 ALA B C 1
ATOM 1018 O O . ALA B 1 18 ? 7.891 -4.641 9.812 1 89.88 18 ALA B O 1
ATOM 1019 N N . GLY B 1 19 ? 9.039 -5.871 11.344 1 90.62 19 GLY B N 1
ATOM 1020 C CA . GLY B 1 19 ? 10.352 -5.445 10.883 1 90.62 19 GLY B CA 1
ATOM 1021 C C . GLY B 1 19 ? 10.5 -3.939 10.82 1 90.62 19 GLY B C 1
ATOM 1022 O O . GLY B 1 19 ? 10.242 -3.242 11.805 1 90.62 19 GLY B O 1
ATOM 1023 N N . THR B 1 20 ? 10.797 -3.4 9.555 1 86 20 THR B N 1
ATOM 1024 C CA . THR B 1 20 ? 11.094 -1.987 9.359 1 86 20 THR B CA 1
ATOM 1025 C C . THR B 1 20 ? 9.82 -1.197 9.07 1 86 20 THR B C 1
ATOM 1027 O O . THR B 1 20 ? 9.883 -0.007 8.758 1 86 20 THR B O 1
ATOM 1030 N N . GLU B 1 21 ? 8.727 -1.796 9.141 1 88.75 21 GLU B N 1
ATOM 1031 C CA . GLU B 1 21 ? 7.465 -1.102 8.922 1 88.75 21 GLU B CA 1
ATOM 1032 C C . GLU B 1 21 ? 7.184 -0.105 10.047 1 88.75 21 GLU B C 1
ATOM 1034 O O . GLU B 1 21 ? 7.625 -0.301 11.18 1 88.75 21 GLU B O 1
ATOM 1039 N N . MET B 1 22 ? 6.465 0.946 9.719 1 87.88 22 MET B N 1
ATOM 1040 C CA . MET B 1 22 ? 6.156 1.995 10.688 1 87.88 22 MET B CA 1
ATOM 1041 C C . MET B 1 22 ? 5.406 1.425 11.883 1 87.88 22 MET B C 1
ATOM 1043 O O . MET B 1 22 ? 4.496 0.612 11.727 1 87.88 22 MET B O 1
ATOM 1047 N N . LYS B 1 23 ? 5.848 1.862 13.086 1 89.88 23 LYS B N 1
ATOM 1048 C CA . LYS B 1 23 ? 5.238 1.396 14.328 1 89.88 23 LYS B CA 1
ATOM 1049 C C . LYS B 1 23 ? 4.742 2.566 15.172 1 89.88 23 LYS B C 1
ATOM 1051 O O . LYS B 1 23 ? 5.234 3.688 15.039 1 89.88 23 LYS B O 1
ATOM 1056 N N . GLY B 1 24 ? 3.826 2.238 16.078 1 91.06 24 GLY B N 1
ATOM 1057 C CA . GLY B 1 24 ? 3.336 3.24 17 1 91.06 24 GLY B CA 1
ATOM 1058 C C . GLY B 1 24 ? 2.369 4.223 16.375 1 91.06 24 GLY B C 1
ATOM 1059 O O . GLY B 1 24 ? 1.909 4.012 15.25 1 91.06 24 GLY B O 1
ATOM 1060 N N . GLY B 1 25 ? 1.936 5.195 17.172 1 92.88 25 GLY B N 1
ATOM 1061 C CA . GLY B 1 25 ? 1.055 6.242 16.688 1 92.88 25 GLY B CA 1
ATOM 1062 C C . GLY B 1 25 ? 1.769 7.27 15.82 1 92.88 25 GLY B C 1
ATOM 1063 O O . GLY B 1 25 ? 2.736 7.891 16.266 1 92.88 25 GLY B O 1
ATOM 1064 N N . HIS B 1 26 ? 1.319 7.402 14.562 1 94.88 26 HIS B N 1
ATOM 1065 C CA . HIS B 1 26 ? 1.907 8.359 13.625 1 94.88 26 HIS B CA 1
ATOM 1066 C C . HIS B 1 26 ? 0.833 9.047 12.789 1 94.88 26 HIS B C 1
ATOM 1068 O O . HIS B 1 26 ? -0.304 8.57 12.727 1 94.88 26 HIS B O 1
ATOM 1074 N N . TYR B 1 27 ? 1.297 10.125 12.203 1 97.69 27 TYR B N 1
ATOM 1075 C CA . TYR B 1 27 ? 0.466 10.75 11.188 1 97.69 27 TYR B CA 1
ATOM 1076 C C . TYR B 1 27 ? 0.65 10.07 9.836 1 97.69 27 TYR B C 1
ATOM 1078 O O . TYR B 1 27 ? 1.704 9.492 9.562 1 97.69 27 TYR B O 1
ATOM 1086 N N . ALA B 1 28 ? -0.386 10.141 9.047 1 98.56 28 ALA B N 1
ATOM 1087 C CA . ALA B 1 28 ? -0.374 9.648 7.672 1 98.56 28 ALA B CA 1
ATOM 1088 C C . ALA B 1 28 ? -1.162 10.57 6.746 1 98.56 28 ALA B C 1
ATOM 1090 O O . ALA B 1 28 ? -1.938 11.406 7.211 1 98.56 28 ALA B O 1
ATOM 1091 N N . ILE B 1 29 ? -0.886 10.461 5.488 1 98.81 29 ILE B N 1
ATOM 1092 C CA . ILE B 1 29 ? -1.655 11.188 4.488 1 98.81 29 ILE B CA 1
ATOM 1093 C C . ILE B 1 29 ? -2.539 10.219 3.705 1 98.81 29 ILE B C 1
ATOM 1095 O O . ILE B 1 29 ? -2.078 9.164 3.275 1 98.81 29 ILE B O 1
ATOM 1099 N N . ALA B 1 30 ? -3.795 10.539 3.559 1 98.94 30 ALA B N 1
ATOM 1100 C CA . ALA B 1 30 ? -4.734 9.734 2.789 1 98.94 30 ALA B CA 1
ATOM 1101 C C . ALA B 1 30 ? -4.566 9.969 1.291 1 98.94 30 ALA B C 1
ATOM 1103 O O . ALA B 1 30 ? -4.547 11.117 0.837 1 98.94 30 ALA B O 1
ATOM 1104 N N . LEU B 1 31 ? -4.555 8.867 0.524 1 98.88 31 LEU B N 1
ATOM 1105 C CA . LEU B 1 31 ? -4.328 8.977 -0.914 1 98.88 31 LEU B CA 1
ATOM 1106 C C . LEU B 1 31 ? -5.57 8.555 -1.69 1 98.88 31 LEU B C 1
ATOM 1108 O O . LEU B 1 31 ? -5.711 8.883 -2.869 1 98.88 31 LEU B O 1
ATOM 1112 N N . SER B 1 32 ? -6.418 7.68 -1.123 1 98.38 32 SER B N 1
ATOM 1113 C CA . SER B 1 32 ? -7.621 7.195 -1.792 1 98.38 32 SER B CA 1
ATOM 1114 C C . SER B 1 32 ? -8.828 8.062 -1.447 1 98.38 32 SER B C 1
ATOM 1116 O O . SER B 1 32 ? -8.898 8.641 -0.362 1 98.38 32 SER B O 1
ATOM 1118 N N . PRO B 1 33 ? -9.789 8.195 -2.354 1 98.06 33 PRO B N 1
ATOM 1119 C CA . PRO B 1 33 ? -10.945 9.062 -2.119 1 98.06 33 PRO B CA 1
ATOM 1120 C C . PRO B 1 33 ? -11.867 8.531 -1.021 1 98.06 33 PRO B C 1
ATOM 1122 O O . PRO B 1 33 ? -11.938 7.32 -0.803 1 98.06 33 PRO B O 1
ATOM 1125 N N . ARG B 1 34 ? -12.594 9.445 -0.475 1 98.06 34 ARG B N 1
ATOM 1126 C CA . ARG B 1 34 ? -13.484 9.148 0.642 1 98.06 34 ARG B CA 1
ATOM 1127 C C . ARG B 1 34 ? -14.477 8.047 0.275 1 98.06 34 ARG B C 1
ATOM 1129 O O . ARG B 1 34 ? -14.75 7.164 1.086 1 98.06 34 ARG B O 1
ATOM 1136 N N . ALA B 1 35 ? -15.047 8.148 -0.907 1 96.56 35 ALA B N 1
ATOM 1137 C CA . ALA B 1 35 ? -16.031 7.16 -1.324 1 96.56 35 ALA B CA 1
ATOM 1138 C C . ALA B 1 35 ? -15.438 5.758 -1.334 1 96.56 35 ALA B C 1
ATOM 1140 O O . ALA B 1 35 ? -16.078 4.801 -0.889 1 96.56 35 ALA B O 1
ATOM 1141 N N . TYR B 1 36 ? -14.297 5.66 -1.815 1 96.81 36 TYR B N 1
ATOM 1142 C CA . TYR B 1 36 ? -13.578 4.391 -1.815 1 96.81 36 TYR B CA 1
ATOM 1143 C C . TYR B 1 36 ? -13.312 3.91 -0.393 1 96.81 36 TYR B C 1
ATOM 1145 O O . TYR B 1 36 ? -13.547 2.742 -0.072 1 96.81 36 TYR B O 1
ATOM 1153 N N . ASN B 1 37 ? -12.82 4.844 0.426 1 97.31 37 ASN B N 1
ATOM 1154 C CA . ASN B 1 37 ? -12.477 4.508 1.805 1 97.31 37 ASN B CA 1
ATOM 1155 C C . ASN B 1 37 ? -13.695 4.027 2.584 1 97.31 37 ASN B C 1
ATOM 1157 O O . ASN B 1 37 ? -13.594 3.096 3.387 1 97.31 37 ASN B O 1
ATOM 1161 N N . ARG B 1 38 ? -14.734 4.668 2.342 1 96.06 38 ARG B N 1
ATOM 1162 C CA . ARG B 1 38 ? -15.984 4.277 2.979 1 96.06 38 ARG B CA 1
ATOM 1163 C C . ARG B 1 38 ? -16.422 2.885 2.527 1 96.06 38 ARG B C 1
ATOM 1165 O O . ARG B 1 38 ? -16.781 2.045 3.352 1 96.06 38 ARG B O 1
ATOM 1172 N N . ALA B 1 39 ? -16.359 2.611 1.303 1 94.44 39 ALA B N 1
ATOM 1173 C CA . ALA B 1 39 ? -16.891 1.381 0.716 1 94.44 39 ALA B CA 1
ATOM 1174 C C . ALA B 1 39 ? -16.062 0.174 1.14 1 94.44 39 ALA B C 1
ATOM 1176 O O . ALA B 1 39 ? -16.594 -0.913 1.363 1 94.44 39 ALA B O 1
ATOM 1177 N N . THR B 1 40 ? -14.812 0.338 1.244 1 94 40 THR B N 1
ATOM 1178 C CA . THR B 1 40 ? -13.93 -0.799 1.487 1 94 40 THR B CA 1
ATOM 1179 C C . THR B 1 40 ? -13.594 -0.914 2.971 1 94 40 THR B C 1
ATOM 1181 O O . THR B 1 40 ? -13.148 -1.969 3.432 1 94 40 THR B O 1
ATOM 1184 N N . GLY B 1 41 ? -13.695 0.193 3.707 1 94.81 41 GLY B N 1
ATOM 1185 C CA . GLY B 1 41 ? -13.203 0.237 5.074 1 94.81 41 GLY B CA 1
ATOM 1186 C C . GLY B 1 41 ? -11.695 0.373 5.16 1 94.81 41 GLY B C 1
ATOM 1187 O O . GLY B 1 41 ? -11.125 0.278 6.246 1 94.81 41 GLY B O 1
ATOM 1188 N N . LEU B 1 42 ? -11.062 0.542 4.02 1 96.44 42 LEU B N 1
ATOM 1189 C CA . LEU B 1 42 ? -9.617 0.702 3.928 1 96.44 42 LEU B CA 1
ATOM 1190 C C . LEU B 1 42 ? -9.258 2.062 3.338 1 96.44 42 LEU B C 1
ATOM 1192 O O . LEU B 1 42 ? -10.094 2.707 2.699 1 96.44 42 LEU B O 1
ATOM 1196 N N . VAL B 1 43 ? -8.086 2.543 3.652 1 97.94 43 VAL B N 1
ATOM 1197 C CA . VAL B 1 43 ? -7.523 3.762 3.08 1 97.94 43 VAL B CA 1
ATOM 1198 C C . VAL B 1 43 ? -6.086 3.508 2.629 1 97.94 43 VAL B C 1
ATOM 1200 O O . VAL B 1 43 ? -5.285 2.943 3.377 1 97.94 43 VAL B O 1
ATOM 1203 N N . TYR B 1 44 ? -5.848 3.816 1.343 1 98.5 44 TYR B N 1
ATOM 1204 C CA . TYR B 1 44 ? -4.445 3.896 0.956 1 98.5 44 TYR B CA 1
ATOM 1205 C C . TYR B 1 44 ? -3.777 5.121 1.576 1 98.5 44 TYR B C 1
ATOM 1207 O O . TYR B 1 44 ? -4.258 6.242 1.418 1 98.5 44 TYR B O 1
ATOM 1215 N N . ALA B 1 45 ? -2.676 4.887 2.291 1 98.75 45 ALA B N 1
ATOM 1216 C CA . ALA B 1 45 ? -2.045 6 2.994 1 98.75 45 ALA B CA 1
ATOM 1217 C C . ALA B 1 45 ? -0.534 5.809 3.078 1 98.75 45 ALA B C 1
ATOM 1219 O O . ALA B 1 45 ? -0.039 4.68 3.01 1 98.75 45 ALA B O 1
ATOM 1220 N N . CYS B 1 46 ? 0.142 6.883 3.168 1 98.25 46 CYS B N 1
ATOM 1221 C CA . CYS B 1 46 ? 1.571 6.902 3.459 1 98.25 46 CYS B CA 1
ATOM 1222 C C . CYS B 1 46 ? 1.843 7.535 4.82 1 98.25 46 CYS B C 1
ATOM 1224 O O . CYS B 1 46 ? 1.284 8.586 5.145 1 98.25 46 CYS B O 1
ATOM 1226 N N . PRO B 1 47 ? 2.736 6.945 5.598 1 97.06 47 PRO B N 1
ATOM 1227 C CA . PRO B 1 47 ? 3.066 7.535 6.898 1 97.06 47 PRO B CA 1
ATOM 1228 C C . PRO B 1 47 ? 3.908 8.805 6.773 1 97.06 47 PRO B C 1
ATOM 1230 O O . PRO B 1 47 ? 4.574 9.008 5.754 1 97.06 47 PRO B O 1
ATOM 1233 N N . ILE B 1 48 ? 3.787 9.617 7.801 1 96.69 48 ILE B N 1
ATOM 1234 C CA . ILE B 1 48 ? 4.586 10.828 7.934 1 96.69 48 ILE B CA 1
ATOM 1235 C C . ILE B 1 48 ? 5.508 10.711 9.148 1 96.69 48 ILE B C 1
ATOM 1237 O O . ILE B 1 48 ? 5.07 10.297 10.227 1 96.69 48 ILE B O 1
ATOM 1241 N N . SER B 1 49 ? 6.777 10.922 8.961 1 92.56 49 SER B N 1
ATOM 1242 C CA . SER B 1 49 ? 7.723 10.922 10.078 1 92.56 49 SER B CA 1
ATOM 1243 C C . SER B 1 49 ? 8.531 12.211 10.109 1 92.56 49 SER B C 1
ATOM 1245 O O . SER B 1 49 ? 8.578 12.953 9.125 1 92.56 49 SER B O 1
ATOM 1247 N N . GLN B 1 50 ? 9.125 12.633 11.195 1 85.81 50 GLN B N 1
ATOM 1248 C CA . GLN B 1 50 ? 9.961 13.82 11.352 1 85.81 50 GLN B CA 1
ATOM 1249 C C . GLN B 1 50 ? 11.438 13.469 11.219 1 85.81 50 GLN B C 1
ATOM 1251 O O . GLN B 1 50 ? 12.289 14.359 11.148 1 85.81 50 GLN B O 1
ATOM 1256 N N . GLY B 1 51 ? 11.805 12.375 11.094 1 72.44 51 GLY B N 1
ATOM 1257 C CA . GLY B 1 51 ? 13.227 12.055 11.156 1 72.44 51 GLY B CA 1
ATOM 1258 C C . GLY B 1 51 ? 13.875 12 9.789 1 72.44 51 GLY B C 1
ATOM 1259 O O . GLY B 1 51 ? 13.195 11.859 8.773 1 72.44 51 GLY B O 1
ATOM 1260 N N . ARG B 1 52 ? 15.273 12.43 9.648 1 63.47 52 ARG B N 1
ATOM 1261 C CA . ARG B 1 52 ? 16.125 12.422 8.461 1 63.47 52 ARG B CA 1
ATOM 1262 C C . ARG B 1 52 ? 16.484 11 8.062 1 63.47 52 ARG B C 1
ATOM 1264 O O . ARG B 1 52 ? 16.719 10.719 6.879 1 63.47 52 ARG B O 1
ATOM 1271 N N . ALA B 1 53 ? 16.656 10.148 8.977 1 56.66 53 ALA B N 1
ATOM 1272 C CA . ALA B 1 53 ? 17.266 8.836 8.797 1 56.66 53 ALA B CA 1
ATOM 1273 C C . ALA B 1 53 ? 16.531 8.023 7.73 1 56.66 53 ALA B C 1
ATOM 1275 O O . ALA B 1 53 ? 17.156 7.332 6.922 1 56.66 53 ALA B O 1
ATOM 1276 N N . ALA B 1 54 ? 15.266 8.211 7.461 1 61.62 54 ALA B N 1
ATOM 1277 C CA . ALA B 1 54 ? 14.445 7.316 6.652 1 61.62 54 ALA B CA 1
ATOM 1278 C C . ALA B 1 54 ? 14.633 7.602 5.164 1 61.62 54 ALA B C 1
ATOM 1280 O O . ALA B 1 54 ? 14.43 6.719 4.324 1 61.62 54 ALA B O 1
ATOM 1281 N N . ALA B 1 55 ? 15.359 8.602 4.898 1 64 55 ALA B N 1
ATOM 1282 C CA . ALA B 1 55 ? 15.484 9.055 3.516 1 64 55 ALA B CA 1
ATOM 1283 C C . ALA B 1 55 ? 16.453 8.172 2.734 1 64 55 ALA B C 1
ATOM 1285 O O . ALA B 1 55 ? 16.203 7.848 1.569 1 64 55 ALA B O 1
ATOM 1286 N N . ALA B 1 56 ? 17.406 7.719 3.438 1 59.72 56 ALA B N 1
ATOM 1287 C CA . ALA B 1 56 ? 18.469 6.988 2.74 1 59.72 56 ALA B CA 1
ATOM 1288 C C . ALA B 1 56 ? 17.953 5.66 2.197 1 59.72 56 ALA B C 1
ATOM 1290 O O . ALA B 1 56 ? 18.391 5.199 1.143 1 59.72 56 ALA B O 1
ATOM 1291 N N . ARG B 1 57 ? 17.062 5.113 2.793 1 68.69 57 ARG B N 1
ATOM 1292 C CA . ARG B 1 57 ? 16.594 3.805 2.346 1 68.69 57 ARG B CA 1
ATOM 1293 C C . ARG B 1 57 ? 15.266 3.914 1.604 1 68.69 57 ARG B C 1
ATOM 1295 O O . ARG B 1 57 ? 14.625 2.902 1.319 1 68.69 57 ARG B O 1
ATOM 1302 N N . SER B 1 58 ? 15.055 5.102 1.185 1 82.44 58 SER B N 1
ATOM 1303 C CA . SER B 1 58 ? 13.711 5.332 0.647 1 82.44 58 SER B CA 1
ATOM 1304 C C . SER B 1 58 ? 13.703 5.23 -0.874 1 82.44 58 SER B C 1
ATOM 1306 O O . SER B 1 58 ? 12.641 5.191 -1.492 1 82.44 58 SER B O 1
ATOM 1308 N N . GLY B 1 59 ? 14.852 5.098 -1.528 1 77.31 59 GLY B N 1
ATOM 1309 C CA . GLY B 1 59 ? 14.914 5.035 -2.98 1 77.31 59 GLY B CA 1
ATOM 1310 C C . GLY B 1 59 ? 14.344 6.266 -3.656 1 77.31 59 GLY B C 1
ATOM 1311 O O . GLY B 1 59 ? 13.695 6.16 -4.699 1 7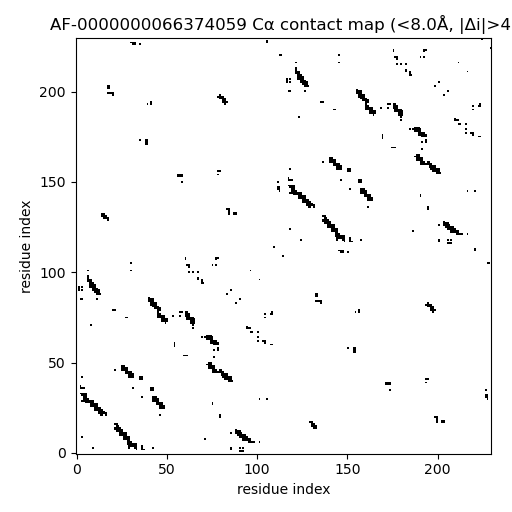7.31 59 GLY B O 1
ATOM 1312 N N . GLY B 1 60 ? 14.445 7.402 -3.025 1 87.06 60 GLY B N 1
ATOM 1313 C CA . GLY B 1 60 ? 13.883 8.617 -3.602 1 87.06 60 GLY B CA 1
ATOM 1314 C C . GLY B 1 60 ? 12.391 8.75 -3.381 1 87.06 60 GLY B C 1
ATOM 1315 O O . GLY B 1 60 ? 11.742 9.617 -3.977 1 87.06 60 GLY B O 1
ATOM 1316 N N . MET B 1 61 ? 11.914 7.965 -2.492 1 95.69 61 MET B N 1
ATOM 1317 C CA . MET B 1 61 ? 10.469 7.883 -2.301 1 95.69 61 MET B CA 1
ATOM 1318 C C . MET B 1 61 ? 10.039 8.68 -1.073 1 95.69 61 MET B C 1
ATOM 1320 O O . MET B 1 61 ? 9.219 8.219 -0.282 1 95.69 61 MET B O 1
ATOM 1324 N N . ILE B 1 62 ? 10.656 9.914 -0.911 1 96 62 ILE B N 1
ATOM 1325 C CA . ILE B 1 62 ? 10.305 10.797 0.194 1 96 62 ILE B CA 1
ATOM 1326 C C . ILE B 1 62 ? 9.75 12.109 -0.353 1 96 62 ILE B C 1
ATOM 1328 O O . ILE B 1 62 ? 10.367 12.742 -1.219 1 96 62 ILE B O 1
ATOM 1332 N N . SER B 1 63 ? 8.523 12.398 0.052 1 96.5 63 SER B N 1
ATOM 1333 C CA . SER B 1 63 ? 7.973 13.742 -0.117 1 96.5 63 SER B CA 1
ATOM 1334 C C . SER B 1 63 ? 8.047 14.539 1.182 1 96.5 63 SER B C 1
ATOM 1336 O O . SER B 1 63 ? 8.141 13.961 2.266 1 96.5 63 SER B O 1
ATOM 1338 N N . THR B 1 64 ? 8.047 15.836 1.05 1 95.38 64 THR B N 1
ATOM 1339 C CA . THR B 1 64 ? 8.234 16.625 2.262 1 95.38 64 THR B CA 1
ATOM 1340 C C . THR B 1 64 ? 7.051 17.562 2.494 1 95.38 64 THR B C 1
ATOM 1342 O O . THR B 1 64 ? 6.492 18.109 1.542 1 95.38 64 THR B O 1
ATOM 1345 N N . LEU B 1 65 ? 6.703 17.719 3.783 1 97 65 LEU B N 1
ATOM 1346 C CA . LEU B 1 65 ? 5.664 18.672 4.168 1 97 65 LEU B CA 1
ATOM 1347 C C . LEU B 1 65 ? 6.273 20 4.605 1 97 65 LEU B C 1
ATOM 1349 O O . LEU B 1 65 ? 5.547 20.922 4.973 1 97 65 LEU B O 1
ATOM 1353 N N . LEU B 1 66 ? 7.582 20.031 4.566 1 93.94 66 LEU B N 1
ATOM 1354 C CA . LEU B 1 66 ? 8.242 21.281 4.914 1 93.94 66 LEU B CA 1
ATOM 1355 C C . LEU B 1 66 ? 7.832 22.406 3.959 1 93.94 66 LEU B C 1
ATOM 1357 O O . LEU B 1 66 ? 7.875 22.234 2.74 1 93.94 66 LEU B O 1
ATOM 1361 N N . GLY B 1 67 ? 7.348 23.484 4.555 1 94.75 67 GLY B N 1
ATOM 1362 C CA . GLY B 1 67 ? 7.027 24.656 3.75 1 94.75 67 GLY B CA 1
ATOM 1363 C C . GLY B 1 67 ? 5.656 24.578 3.109 1 94.75 67 GLY B C 1
ATOM 1364 O O . GLY B 1 67 ? 5.297 25.438 2.297 1 94.75 67 GLY B O 1
ATOM 1365 N N . THR B 1 68 ? 4.887 23.594 3.428 1 96.69 68 THR B N 1
ATOM 1366 C CA . THR B 1 68 ? 3.588 23.422 2.787 1 96.69 68 THR B CA 1
ATOM 1367 C C . THR B 1 68 ? 2.531 24.281 3.479 1 96.69 68 THR B C 1
ATOM 1369 O O . THR B 1 68 ? 1.441 24.484 2.941 1 96.69 68 THR B O 1
ATOM 1372 N N . GLY B 1 69 ? 2.818 24.766 4.676 1 96.69 69 GLY B N 1
ATOM 1373 C CA . GLY B 1 69 ? 1.858 25.547 5.449 1 96.69 69 GLY B CA 1
ATOM 1374 C C . GLY B 1 69 ? 1.031 24.688 6.395 1 96.69 69 GLY B C 1
ATOM 1375 O O . GLY B 1 69 ? 0.25 25.219 7.188 1 96.69 69 GLY B O 1
ATOM 1376 N N . THR B 1 70 ? 1.155 23.391 6.312 1 97.56 70 THR B N 1
ATOM 1377 C CA . THR B 1 70 ? 0.462 22.516 7.246 1 97.56 70 THR B CA 1
ATOM 1378 C C . THR B 1 70 ? 1.09 22.594 8.633 1 97.56 70 THR B C 1
ATOM 1380 O O . THR B 1 70 ? 2.273 22.906 8.766 1 97.56 70 THR B O 1
ATOM 1383 N N . ALA B 1 71 ? 0.279 22.328 9.656 1 97.56 71 ALA B N 1
ATOM 1384 C CA . ALA B 1 71 ? 0.789 22.203 11.023 1 97.56 71 ALA B CA 1
ATOM 1385 C C . ALA B 1 71 ? 1.716 21 11.164 1 97.56 71 ALA B C 1
ATOM 1387 O O . ALA B 1 71 ? 2.762 21.094 11.812 1 97.56 71 ALA B O 1
ATOM 1388 N N . THR B 1 72 ? 1.223 19.922 10.633 1 96.75 72 THR B N 1
ATOM 1389 C CA . THR B 1 72 ? 2.072 18.734 10.617 1 96.75 72 THR B CA 1
ATOM 1390 C C . THR B 1 72 ? 3.262 18.938 9.68 1 96.75 72 THR B C 1
ATOM 1392 O O . THR B 1 72 ? 3.094 19.391 8.539 1 96.75 72 THR B O 1
ATOM 1395 N N . GLN B 1 73 ? 4.414 18.719 10.211 1 95.31 73 GLN B N 1
ATOM 1396 C CA . GLN B 1 73 ? 5.633 18.781 9.414 1 95.31 73 GLN B CA 1
ATOM 1397 C C . GLN B 1 73 ? 6.352 17.422 9.406 1 95.31 73 GLN B C 1
ATOM 1399 O O . GLN B 1 73 ? 6.062 16.562 10.242 1 95.31 73 GLN B O 1
ATOM 1404 N N . GLY B 1 74 ? 7.234 17.297 8.406 1 94.62 74 GLY B N 1
ATOM 1405 C CA . GLY B 1 74 ? 7.988 16.062 8.305 1 94.62 74 GLY B CA 1
ATOM 1406 C C . GLY B 1 74 ? 8.008 15.5 6.895 1 94.62 74 GLY B C 1
ATOM 1407 O O . GLY B 1 74 ? 7.859 16.234 5.918 1 94.62 74 GLY B O 1
ATOM 1408 N N . ASN B 1 75 ? 8.375 14.203 6.887 1 95 75 ASN B N 1
ATOM 1409 C CA . ASN B 1 75 ? 8.562 13.5 5.625 1 95 75 ASN B CA 1
ATOM 1410 C C . ASN B 1 75 ? 7.473 12.453 5.398 1 95 75 ASN B C 1
ATOM 1412 O O . ASN B 1 75 ? 7.133 11.695 6.312 1 95 75 ASN B O 1
ATOM 1416 N N . VAL B 1 76 ? 6.887 12.484 4.188 1 96.81 76 VAL B N 1
ATOM 1417 C CA . VAL B 1 76 ? 5.949 11.445 3.771 1 96.81 76 VAL B CA 1
ATOM 1418 C C . VAL B 1 76 ? 6.711 10.273 3.152 1 96.81 76 VAL B C 1
ATOM 1420 O O . VAL 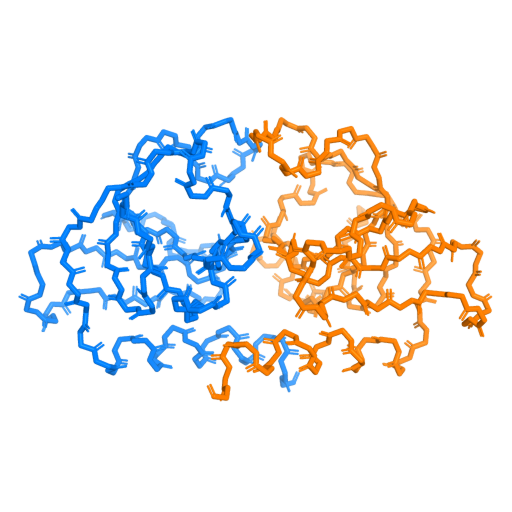B 1 76 ? 7.434 10.445 2.17 1 96.81 76 VAL B O 1
ATOM 1423 N N . HIS B 1 77 ? 6.539 9.164 3.742 1 96.31 77 HIS B N 1
ATOM 1424 C CA . HIS B 1 77 ? 7.223 7.965 3.273 1 96.31 77 HIS B CA 1
ATOM 1425 C C . HIS B 1 77 ? 6.395 7.234 2.223 1 96.31 77 HIS B C 1
ATOM 1427 O O . HIS B 1 77 ? 5.629 6.328 2.553 1 96.31 77 HIS B O 1
ATOM 1433 N N . CYS B 1 78 ? 6.652 7.562 0.942 1 97.69 78 CYS B N 1
ATOM 1434 C CA . CYS B 1 78 ? 5.855 7.027 -0.157 1 97.69 78 CYS B CA 1
ATOM 1435 C C . CYS B 1 78 ? 6.133 5.543 -0.359 1 97.69 78 CYS B C 1
ATOM 1437 O O . CYS B 1 78 ? 5.254 4.797 -0.794 1 97.69 78 CYS B O 1
ATOM 1439 N N . HIS B 1 79 ? 7.324 5.113 0.008 1 96.44 79 HIS B N 1
ATOM 1440 C CA . HIS B 1 79 ? 7.719 3.717 -0.152 1 96.44 79 HIS B CA 1
ATOM 1441 C C . HIS B 1 79 ? 7.051 2.832 0.892 1 96.44 79 HIS B C 1
ATOM 1443 O O . HIS B 1 79 ? 7.164 1.604 0.835 1 96.44 79 HIS B O 1
ATOM 1449 N N . ARG B 1 80 ? 6.27 3.438 1.793 1 96.25 80 ARG B N 1
ATOM 1450 C CA . ARG B 1 80 ? 5.637 2.672 2.863 1 96.25 80 ARG B CA 1
ATOM 1451 C C . ARG B 1 80 ? 4.117 2.738 2.758 1 96.25 80 ARG B C 1
ATOM 1453 O O . ARG B 1 80 ? 3.41 2.539 3.75 1 96.25 80 ARG B O 1
ATOM 1460 N N . MET B 1 81 ? 3.658 3.012 1.564 1 97.25 81 MET B N 1
ATOM 1461 C CA . MET B 1 81 ? 2.213 3.072 1.371 1 97.25 81 MET B CA 1
ATOM 1462 C C . MET B 1 81 ? 1.557 1.747 1.749 1 97.25 81 MET B C 1
ATOM 1464 O O . MET B 1 81 ? 2.074 0.678 1.42 1 97.25 81 MET B O 1
ATOM 1468 N N . LYS B 1 82 ? 0.332 1.874 2.391 1 96.56 82 LYS B N 1
ATOM 1469 C CA . LYS B 1 82 ? -0.448 0.696 2.756 1 96.56 82 LYS B CA 1
ATOM 1470 C C . LYS B 1 82 ? -1.945 0.979 2.668 1 96.56 82 LYS B C 1
ATOM 1472 O O . LYS B 1 82 ? -2.383 2.111 2.887 1 96.56 82 LYS B O 1
ATOM 1477 N N . ALA B 1 83 ? -2.609 -0.117 2.334 1 97.06 83 ALA B N 1
ATOM 1478 C CA . ALA B 1 83 ? -4.031 -0.117 2.664 1 97.06 83 ALA B CA 1
ATOM 1479 C C . ALA B 1 83 ? -4.25 -0.386 4.152 1 97.06 83 ALA B C 1
ATOM 1481 O O . ALA B 1 83 ? -3.816 -1.416 4.672 1 97.06 83 ALA B O 1
ATOM 1482 N N . LEU B 1 84 ? -4.926 0.511 4.828 1 96.62 84 LEU B N 1
ATOM 1483 C CA . LEU B 1 84 ? -5.082 0.421 6.277 1 96.62 84 LEU B CA 1
ATOM 1484 C C . LEU B 1 84 ? -6.559 0.433 6.664 1 96.62 84 LEU B C 1
ATOM 1486 O O . LEU B 1 84 ? -7.348 1.188 6.094 1 96.62 84 LEU B O 1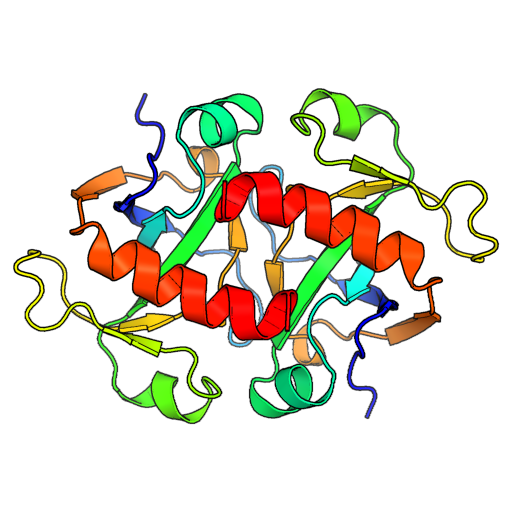
ATOM 1490 N N . ASP B 1 85 ? -6.855 -0.433 7.629 1 96.31 85 ASP B N 1
ATOM 1491 C CA . ASP B 1 85 ? -8.172 -0.364 8.25 1 96.31 85 ASP B CA 1
ATOM 1492 C C . ASP B 1 85 ? -8.289 0.868 9.148 1 96.31 85 ASP B C 1
ATOM 1494 O O . ASP B 1 85 ? -7.887 0.837 10.312 1 96.31 85 ASP B O 1
ATOM 1498 N N . TRP B 1 86 ? -8.867 1.921 8.633 1 96.5 86 TRP B N 1
ATOM 1499 C CA . TRP B 1 86 ? -8.836 3.213 9.305 1 96.5 86 TRP B CA 1
ATOM 1500 C C . TRP B 1 86 ? -9.734 3.203 10.539 1 96.5 86 TRP B C 1
ATOM 1502 O O . TRP B 1 86 ? -9.5 3.953 11.492 1 96.5 86 TRP B O 1
ATOM 1512 N N . LYS B 1 87 ? -10.719 2.359 10.508 1 96.12 87 LYS B N 1
ATOM 1513 C CA . LYS B 1 87 ? -11.609 2.295 11.664 1 96.12 87 LYS B CA 1
ATOM 1514 C C . LYS B 1 87 ? -10.938 1.599 12.844 1 96.12 87 LYS B C 1
ATOM 1516 O O . LYS B 1 87 ? -10.875 2.15 13.938 1 96.12 87 LYS B O 1
ATOM 1521 N N . ILE B 1 88 ? -10.398 0.408 12.625 1 95.38 88 ILE B N 1
ATOM 1522 C CA . ILE B 1 88 ? -9.789 -0.382 13.695 1 95.38 88 ILE B CA 1
ATOM 1523 C C . ILE B 1 88 ? -8.531 0.317 14.203 1 95.38 88 ILE B C 1
ATOM 1525 O O . ILE B 1 88 ? -8.203 0.234 15.391 1 95.38 88 ILE B O 1
ATOM 1529 N N . ARG B 1 89 ? -7.895 1.093 13.359 1 95.12 89 ARG B N 1
ATOM 1530 C CA . ARG B 1 89 ? -6.656 1.77 13.742 1 95.12 89 ARG B CA 1
ATOM 1531 C C . ARG B 1 89 ? -6.945 3.164 14.289 1 95.12 89 ARG B C 1
ATOM 1533 O O . ARG B 1 89 ? -6.023 3.961 14.484 1 95.12 89 ARG B O 1
ATOM 1540 N N . ARG B 1 90 ? -8.133 3.473 14.398 1 95.12 90 ARG B N 1
ATOM 1541 C CA . ARG B 1 90 ? -8.602 4.66 15.109 1 95.12 90 ARG B CA 1
ATOM 1542 C C . ARG B 1 90 ? -8.062 5.93 14.453 1 95.12 90 ARG B C 1
ATOM 1544 O O . ARG B 1 90 ? -7.484 6.785 15.133 1 95.12 90 ARG B O 1
ATOM 1551 N N . ALA B 1 91 ? -8.289 5.996 13.203 1 97.5 91 ALA B N 1
ATOM 1552 C CA . ALA B 1 91 ? -7.883 7.188 12.461 1 97.5 91 ALA B CA 1
ATOM 1553 C C . ALA B 1 91 ? -8.562 8.438 13.016 1 97.5 91 ALA B C 1
ATOM 1555 O O . ALA B 1 91 ? -9.766 8.422 13.281 1 97.5 91 ALA B O 1
ATOM 1556 N N . ALA B 1 92 ? -7.785 9.492 13.242 1 98.56 92 ALA B N 1
ATOM 1557 C CA . ALA B 1 92 ? -8.289 10.773 13.727 1 98.56 92 ALA B CA 1
ATOM 1558 C C . ALA B 1 92 ? -7.785 11.93 12.852 1 98.56 92 ALA B C 1
ATOM 1560 O O . ALA B 1 92 ? -6.578 12.109 12.695 1 98.56 92 ALA B O 1
ATOM 1561 N N . PHE B 1 93 ? -8.703 12.727 12.352 1 98.75 93 PHE B N 1
ATOM 1562 C CA . PHE B 1 93 ? -8.398 13.82 11.43 1 98.75 93 PHE B CA 1
ATOM 1563 C C . PHE B 1 93 ? -7.5 14.852 12.094 1 98.75 93 PHE B C 1
ATOM 1565 O O . PHE B 1 93 ? -7.672 15.172 13.273 1 98.75 93 PHE B O 1
ATOM 1572 N N . ARG B 1 94 ? -6.574 15.359 11.297 1 98.69 94 ARG B N 1
ATOM 1573 C CA . ARG B 1 94 ? -5.738 16.469 11.758 1 98.69 94 ARG B CA 1
ATOM 1574 C C . ARG B 1 94 ? -5.918 17.688 10.875 1 98.69 94 ARG B C 1
ATOM 1576 O O . ARG B 1 94 ? -6.312 18.766 11.359 1 98.69 94 ARG B O 1
ATOM 1583 N N . GLU B 1 95 ? -5.641 17.625 9.648 1 98.81 95 GLU B N 1
ATOM 1584 C CA . GLU B 1 95 ? -5.719 18.703 8.672 1 98.81 95 GLU B CA 1
ATOM 1585 C C . GLU B 1 95 ? -5.629 18.172 7.25 1 98.81 95 GLU B C 1
ATOM 1587 O O . GLU B 1 95 ? -5.609 16.953 7.035 1 98.81 95 GLU B O 1
ATOM 1592 N N . THR B 1 96 ? -5.707 19.094 6.266 1 98.75 96 THR B N 1
ATOM 1593 C CA . THR B 1 96 ? -5.645 18.719 4.855 1 98.75 96 THR B CA 1
ATOM 1594 C C . THR B 1 96 ? -4.445 19.375 4.176 1 98.75 96 THR B C 1
ATOM 1596 O O . THR B 1 96 ? -4.156 20.547 4.402 1 98.75 96 THR B O 1
ATOM 1599 N N . VAL B 1 97 ? -3.791 18.578 3.379 1 98.75 97 VAL B N 1
ATOM 1600 C CA . VAL B 1 97 ? -2.635 19.109 2.662 1 98.75 97 VAL B CA 1
ATOM 1601 C C . VAL B 1 97 ? -3.096 19.812 1.383 1 98.75 97 VAL B C 1
ATOM 1603 O O . VAL B 1 97 ? -4.184 19.531 0.873 1 98.75 97 VAL B O 1
ATOM 1606 N N . PRO B 1 98 ? -2.154 20.703 0.887 1 98.31 98 PRO B N 1
ATOM 1607 C CA . PRO B 1 98 ? -2.434 21.219 -0.456 1 98.31 98 PRO B CA 1
ATOM 1608 C C . PRO B 1 98 ? -2.361 20.141 -1.529 1 98.31 98 PRO B C 1
ATOM 1610 O O . PRO B 1 98 ? -1.647 19.141 -1.363 1 98.31 98 PRO B O 1
ATOM 1613 N N . ASP B 1 99 ? -3.01 20.391 -2.697 1 97.75 99 ASP B N 1
ATOM 1614 C CA . ASP B 1 99 ? -3.135 19.422 -3.768 1 97.75 99 ASP B CA 1
ATOM 1615 C C . ASP B 1 99 ? -1.765 19.016 -4.312 1 97.75 99 ASP B C 1
ATOM 1617 O O . ASP B 1 99 ? -1.556 17.859 -4.703 1 97.75 99 ASP B O 1
ATOM 1621 N N . TYR B 1 100 ? -0.894 19.938 -4.355 1 98.25 100 TYR B N 1
ATOM 1622 C CA . TYR B 1 100 ? 0.39 19.656 -4.984 1 98.25 100 TYR B CA 1
ATOM 1623 C C . TYR B 1 100 ? 1.179 18.625 -4.184 1 98.25 100 TYR B C 1
ATOM 1625 O O . TYR B 1 100 ? 2.066 17.953 -4.719 1 98.25 100 TYR B O 1
ATOM 1633 N N . VAL B 1 101 ? 0.885 18.531 -2.834 1 98.5 101 VAL B N 1
ATOM 1634 C CA . VAL B 1 101 ? 1.528 17.5 -2.021 1 98.5 101 VAL B CA 1
ATOM 1635 C C . VAL B 1 101 ? 1.047 16.109 -2.457 1 98.5 101 VAL B C 1
ATOM 1637 O O . VAL B 1 101 ? 1.853 15.203 -2.641 1 98.5 101 VAL B O 1
ATOM 1640 N N . ILE B 1 102 ? -0.239 16 -2.67 1 98.69 102 ILE B N 1
ATOM 1641 C CA . ILE B 1 102 ? -0.811 14.742 -3.129 1 98.69 102 ILE B CA 1
ATOM 1642 C C . ILE B 1 102 ? -0.234 14.383 -4.496 1 98.69 102 ILE B C 1
ATOM 1644 O O . ILE B 1 102 ? 0.151 13.234 -4.73 1 98.69 102 ILE B O 1
ATOM 1648 N N . GLU B 1 103 ? -0.164 15.336 -5.371 1 98.25 103 GLU B N 1
ATOM 1649 C CA . GLU B 1 103 ? 0.384 15.109 -6.703 1 98.25 103 GLU B CA 1
ATOM 1650 C C . GLU B 1 103 ? 1.822 14.609 -6.633 1 98.25 103 GLU B C 1
ATOM 1652 O O . GLU B 1 103 ? 2.203 13.695 -7.371 1 98.25 103 GLU B O 1
ATOM 1657 N N . ASP B 1 104 ? 2.559 15.211 -5.77 1 98.31 104 ASP B N 1
ATOM 1658 C CA . ASP B 1 104 ? 3.953 14.812 -5.609 1 98.31 104 ASP B CA 1
ATOM 1659 C C . ASP B 1 104 ? 4.062 13.383 -5.098 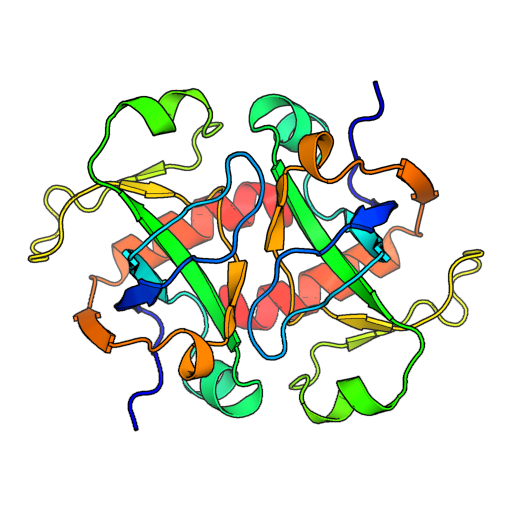1 98.31 104 ASP B C 1
ATOM 1661 O O . ASP B 1 104 ? 4.832 12.578 -5.637 1 98.31 104 ASP B O 1
ATOM 1665 N N . VAL B 1 105 ? 3.293 13.023 -4.074 1 98.56 105 VAL B N 1
ATOM 1666 C CA . VAL B 1 105 ? 3.301 11.688 -3.48 1 98.56 105 VAL B CA 1
ATOM 1667 C C . VAL B 1 105 ? 2.881 10.656 -4.523 1 98.56 105 VAL B C 1
ATOM 1669 O O . VAL B 1 105 ? 3.559 9.641 -4.707 1 98.56 105 VAL B O 1
ATOM 1672 N N . LEU B 1 106 ? 1.807 10.961 -5.238 1 98.44 106 LEU B N 1
ATOM 1673 C CA . LEU B 1 106 ? 1.285 10.016 -6.219 1 98.44 106 LEU B CA 1
ATOM 1674 C C . LEU B 1 106 ? 2.232 9.883 -7.406 1 98.44 106 LEU B C 1
ATOM 1676 O O . LEU B 1 106 ? 2.354 8.805 -7.996 1 98.44 106 LEU B O 1
ATOM 1680 N N . ALA B 1 107 ? 2.932 10.953 -7.77 1 97.94 107 ALA B N 1
ATOM 1681 C CA . ALA B 1 107 ? 3.918 10.875 -8.844 1 97.94 107 ALA B CA 1
ATOM 1682 C C . ALA B 1 107 ? 5.031 9.891 -8.492 1 97.94 107 ALA B C 1
ATOM 1684 O O . ALA B 1 107 ? 5.477 9.117 -9.344 1 97.94 107 ALA B O 1
ATOM 1685 N N . ARG B 1 108 ? 5.461 9.898 -7.324 1 97.62 108 ARG B N 1
ATOM 1686 C CA . ARG B 1 108 ? 6.52 9 -6.879 1 97.62 108 ARG B CA 1
ATOM 1687 C C . ARG B 1 108 ? 6.047 7.555 -6.883 1 97.62 108 ARG B C 1
ATOM 1689 O O . ARG B 1 108 ? 6.742 6.668 -7.391 1 97.62 108 ARG B O 1
ATOM 1696 N N . ILE B 1 109 ? 4.883 7.328 -6.352 1 98.12 109 ILE B N 1
ATOM 1697 C CA . ILE B 1 109 ? 4.309 5.988 -6.328 1 98.12 109 ILE B CA 1
ATOM 1698 C C . ILE B 1 109 ? 4.043 5.516 -7.758 1 98.12 109 ILE B C 1
ATOM 1700 O O . ILE B 1 109 ? 4.332 4.367 -8.102 1 98.12 109 ILE B O 1
ATOM 1704 N N . GLY B 1 110 ? 3.508 6.41 -8.57 1 98 110 GLY B N 1
ATOM 1705 C CA . GLY B 1 110 ? 3.23 6.082 -9.961 1 98 110 GLY B CA 1
ATOM 1706 C C . GLY B 1 110 ? 4.473 5.691 -10.734 1 98 110 GLY B C 1
ATOM 1707 O O . GLY B 1 110 ? 4.422 4.793 -11.586 1 98 110 GLY B O 1
ATOM 1708 N N . ALA B 1 111 ? 5.59 6.328 -10.484 1 97.06 111 ALA B N 1
ATOM 1709 C CA . ALA B 1 111 ? 6.844 6.023 -11.164 1 97.06 111 ALA B CA 1
ATOM 1710 C C . ALA B 1 111 ? 7.293 4.594 -10.875 1 97.06 111 ALA B C 1
ATOM 1712 O O . ALA B 1 111 ? 7.895 3.939 -11.727 1 97.06 111 ALA B O 1
ATOM 1713 N N . VAL B 1 112 ? 6.973 4.098 -9.719 1 97.44 112 VAL B N 1
ATOM 1714 C CA . VAL B 1 112 ? 7.383 2.756 -9.32 1 97.44 112 VAL B CA 1
ATOM 1715 C C . VAL B 1 112 ? 6.398 1.73 -9.883 1 97.44 112 VAL B C 1
ATOM 1717 O O . VAL B 1 112 ? 6.809 0.699 -10.422 1 97.44 112 VAL B O 1
ATOM 1720 N N . LEU B 1 113 ? 5.102 2.051 -9.828 1 97.62 113 LEU B N 1
ATOM 1721 C CA . LEU B 1 113 ? 4.082 1.043 -10.109 1 97.62 113 LEU B CA 1
ATOM 1722 C C . LEU B 1 113 ? 3.697 1.056 -11.586 1 97.62 113 LEU B C 1
ATOM 1724 O O . LEU B 1 113 ? 3.264 0.036 -12.125 1 97.62 113 LEU B O 1
ATOM 1728 N N . PHE B 1 114 ? 3.854 2.223 -12.289 1 95.31 114 PHE B N 1
ATOM 1729 C CA . PHE B 1 114 ? 3.23 2.35 -13.602 1 95.31 114 PHE B CA 1
ATOM 1730 C C . PHE B 1 114 ? 4.262 2.723 -14.656 1 95.31 114 PHE B C 1
ATOM 1732 O O . PHE B 1 114 ? 3.938 2.826 -15.844 1 95.31 114 PHE B O 1
ATOM 1739 N N . ASP B 1 115 ? 5.531 2.938 -14.352 1 85.38 115 ASP B N 1
ATOM 1740 C CA . ASP B 1 115 ? 6.547 3.236 -15.359 1 85.38 115 ASP B CA 1
ATOM 1741 C C . ASP B 1 115 ? 7.336 1.982 -15.734 1 85.38 115 ASP B C 1
ATOM 1743 O O . ASP B 1 115 ? 7.43 1.044 -14.938 1 85.38 115 ASP B O 1
#

Sequence (230 aa):
MYIPERGDIFHLAFDPAAGTEMKGGHYAIALSPRAYNRATGLVYACPISQGRAAAARSGGMISTLLGTGTATQGNVHCHRMKALDWKIRRAAFRETVPDYVIEDVLARIGAVLFDMYIPERGDIFHLAFDPAAGTEMKGGHYAIALSPRAYNRATGLVYACPISQGRAAAARSGGMISTLLGTGTATQGNVHCHRMKALDWKIRRAAFRETVPDYVIEDVLARIGAVLFD

Solvent-accessible surface area (backbone atoms only — not comparable to full-atom values): 12185 Å² total; per-residue (Å²): 131,86,69,67,33,50,34,25,31,27,36,30,45,36,55,55,50,47,80,86,47,67,64,48,78,38,41,28,37,31,54,31,42,36,70,56,22,64,58,46,48,29,37,40,30,22,42,41,42,74,67,72,76,63,54,78,44,30,76,79,25,64,41,70,34,70,90,65,78,53,89,69,65,32,33,34,34,48,61,53,31,29,40,35,45,44,70,78,31,54,50,39,85,73,51,68,56,60,68,68,56,52,51,52,45,47,51,52,47,40,53,52,62,71,100,131,88,71,66,32,51,36,25,31,28,35,30,44,38,55,55,51,47,82,88,47,67,64,48,77,39,41,28,38,30,53,29,42,38,70,55,23,64,60,46,48,31,35,39,30,24,42,41,43,74,67,73,76,62,54,78,47,30,74,78,24,65,42,71,35,68,89,65,80,54,89,69,62,32,32,34,35,46,61,52,29,29,41,35,46,42,70,79,31,53,50,39,86,74,50,67,56,60,68,67,57,51,51,51,44,49,51,52,47,41,55,52,62,72,99

pLDDT: mean 93.72, std 8.56, range [56.66, 98.94]

Foldseek 3Di:
DDQDAAQFWKWWAPPPDDDPADGGIFIWGFQDGRVVCVVVLWTWIWTFDADPPVCVVQVNLWDWCPPQPDPDGGITRLSNIDIDNCVVRVIGTDDGTDPVSSVVNVVSVCVVPPD/DDFDAAQFKKWWAPPPDDDPADGGIFIWGFQDGRVVCVVVLWTWIWTFDADPVVCVVQVNLWDWCPPQPDPDGGITRLSNIDTDNCVVRVIGTDDGTDPVSSVVSVVSVCVVPPD

Secondary structure (DSSP, 8-state):
-----TTEEEEEE--S--TTS--SEEEEEE-S-HHHHHHHSEEEEEEEE--SGGGGGTTT-EEE-TTSS-SS-SEEEGGG-EEEETTTTT-EEEEE--HHHHHHHHHHHHHHHT-/-----TTEEEEEE--S--TTS--SEEEEEE-S-HHHHHHHSEEEEEEEE--SGGGGGTTT-EEE-TTSS-SS-SEEEGGG-EEEETTTTT-EEEEE--HHHHHHHHHHHHHHHT-

Organism: Neisseria gonorrhoeae (strain ATCC 700825 / FA 1090) (NCBI:txid242231)